Protein AF-A0A2M8GNR1-F1 (afdb_monomer_lite)

Structure (mmCIF, N/CA/C/O backbone):
data_AF-A0A2M8GNR1-F1
#
_entry.id   AF-A0A2M8GNR1-F1
#
loop_
_atom_site.group_PDB
_atom_site.id
_atom_site.type_symbol
_atom_site.label_atom_id
_atom_site.label_alt_id
_atom_site.label_comp_id
_atom_site.label_asym_id
_atom_site.label_entity_id
_atom_site.label_seq_id
_atom_site.pdbx_PDB_ins_code
_atom_site.Cartn_x
_atom_site.Cartn_y
_atom_site.Cartn_z
_atom_site.occupancy
_atom_site.B_iso_or_equiv
_atom_site.auth_seq_id
_atom_site.auth_comp_id
_atom_site.auth_asym_id
_atom_site.auth_atom_id
_atom_site.pdbx_PDB_model_num
ATOM 1 N N . MET A 1 1 ? 17.841 8.223 20.536 1.00 24.02 1 MET A N 1
ATOM 2 C CA . MET A 1 1 ? 16.918 9.324 20.182 1.00 24.02 1 MET A CA 1
ATOM 3 C C . MET A 1 1 ? 15.934 8.822 19.134 1.00 24.02 1 MET A C 1
ATOM 5 O O . MET A 1 1 ? 16.281 8.699 17.966 1.00 24.02 1 MET A O 1
ATOM 9 N N . ILE A 1 2 ? 14.741 8.416 19.570 1.00 24.64 2 ILE A N 1
ATOM 10 C CA . ILE A 1 2 ? 13.668 7.962 18.680 1.00 24.64 2 ILE A CA 1
ATOM 11 C C . ILE A 1 2 ? 13.072 9.222 18.058 1.00 24.64 2 ILE A C 1
ATOM 13 O O . ILE A 1 2 ? 12.515 10.053 18.774 1.00 24.64 2 ILE A O 1
ATOM 17 N N . ASN A 1 3 ? 13.214 9.392 16.743 1.00 24.08 3 ASN A N 1
ATOM 18 C CA . ASN A 1 3 ? 12.498 10.435 16.017 1.00 24.08 3 ASN A CA 1
ATOM 19 C C . ASN A 1 3 ? 10.995 10.161 16.156 1.00 24.08 3 ASN A C 1
ATOM 21 O O . ASN A 1 3 ? 10.422 9.405 15.372 1.00 24.08 3 ASN A O 1
ATOM 25 N N . LYS A 1 4 ? 10.365 10.757 17.179 1.00 26.30 4 LYS A N 1
ATOM 26 C CA . LYS A 1 4 ? 8.911 10.867 17.306 1.00 26.30 4 LYS A CA 1
ATOM 27 C C . LYS A 1 4 ? 8.411 11.438 15.984 1.00 26.30 4 LYS A C 1
ATOM 29 O O . LYS A 1 4 ? 8.644 12.608 15.678 1.00 26.30 4 LYS A O 1
ATOM 34 N N . ILE A 1 5 ? 7.756 10.603 15.181 1.00 26.77 5 ILE A N 1
ATOM 35 C CA . ILE A 1 5 ? 7.008 11.056 14.012 1.00 26.77 5 ILE A CA 1
ATOM 36 C C . ILE A 1 5 ? 5.947 12.009 14.567 1.00 26.77 5 ILE A C 1
ATOM 38 O O . ILE A 1 5 ? 4.967 11.576 15.170 1.00 26.77 5 ILE A O 1
ATOM 42 N N . LYS A 1 6 ? 6.185 13.323 14.451 1.00 24.59 6 LYS A N 1
ATOM 43 C CA . LYS A 1 6 ? 5.210 14.349 14.823 1.00 24.59 6 LYS A CA 1
ATOM 44 C C . LYS A 1 6 ? 3.981 14.121 13.945 1.00 24.59 6 LYS A C 1
ATOM 46 O O . LYS A 1 6 ? 4.025 14.411 12.754 1.00 24.59 6 LYS A O 1
ATOM 51 N N . TRP A 1 7 ? 2.906 13.604 14.538 1.00 26.38 7 TRP A N 1
ATOM 52 C CA . TRP A 1 7 ? 1.613 13.350 13.890 1.00 26.38 7 TRP A CA 1
ATOM 53 C C . TRP A 1 7 ? 1.089 14.558 13.093 1.00 26.38 7 TRP A C 1
ATOM 55 O O . TRP A 1 7 ? 0.426 14.385 12.076 1.00 26.38 7 TRP A O 1
ATOM 65 N N . PHE A 1 8 ? 1.479 15.775 13.479 1.00 24.25 8 PHE A N 1
ATOM 66 C CA . PHE A 1 8 ? 1.169 17.010 12.758 1.00 24.25 8 PHE A CA 1
ATOM 67 C C . PHE A 1 8 ? 1.746 17.066 11.328 1.00 24.25 8 PHE A C 1
ATOM 69 O O . PHE A 1 8 ? 1.080 17.546 10.419 1.00 24.25 8 PHE A O 1
ATOM 76 N N . LYS A 1 9 ? 2.914 16.457 11.069 1.00 25.91 9 LYS A N 1
ATOM 77 C CA . LYS A 1 9 ? 3.507 16.398 9.717 1.00 25.91 9 LYS A CA 1
ATOM 78 C C . LYS A 1 9 ? 2.833 15.381 8.783 1.00 25.91 9 LYS A C 1
ATOM 80 O O . LYS A 1 9 ? 3.101 15.383 7.586 1.00 25.91 9 LYS A O 1
ATOM 85 N N . LEU A 1 10 ? 1.979 14.494 9.305 1.00 29.92 10 LEU A N 1
ATOM 86 C CA . LEU A 1 10 ? 1.182 13.551 8.503 1.00 29.92 10 LEU A CA 1
ATOM 87 C C . LEU A 1 10 ? -0.076 14.213 7.923 1.00 29.92 10 LEU A C 1
ATOM 89 O O . LEU A 1 10 ? -0.518 13.811 6.853 1.00 29.92 10 LEU A O 1
ATOM 93 N N . ILE A 1 11 ? -0.592 15.247 8.595 1.00 31.88 11 ILE A N 1
ATOM 94 C CA . ILE A 1 11 ? -1.669 16.122 8.104 1.00 31.88 11 ILE A CA 1
ATOM 95 C C . ILE A 1 11 ? -1.107 17.114 7.064 1.00 31.88 11 ILE A C 1
ATOM 97 O O . ILE A 1 11 ? -1.790 17.467 6.111 1.00 31.88 11 ILE A O 1
ATOM 101 N N . GLU A 1 12 ? 0.171 17.490 7.193 1.00 29.45 12 GLU A N 1
ATOM 102 C CA . GLU A 1 12 ? 0.897 18.353 6.243 1.00 29.45 12 GLU A CA 1
ATOM 103 C C . GLU A 1 12 ? 1.553 17.612 5.074 1.00 29.45 12 GLU A C 1
ATOM 105 O O . GLU A 1 12 ? 2.101 18.256 4.174 1.00 29.45 12 GLU A O 1
ATOM 110 N N . ARG A 1 13 ? 1.518 16.272 5.037 1.00 33.38 13 ARG A N 1
ATOM 111 C CA . ARG A 1 13 ? 1.856 15.560 3.803 1.00 33.38 13 ARG A CA 1
ATOM 112 C C . ARG A 1 13 ? 0.743 15.847 2.810 1.00 33.38 13 ARG A C 1
ATOM 114 O O . ARG A 1 13 ? -0.224 15.093 2.720 1.00 33.38 13 ARG A O 1
ATOM 121 N N . LYS A 1 14 ? 0.915 16.950 2.069 1.00 34.78 14 LYS A N 1
ATOM 122 C CA . LYS A 1 14 ? 0.221 17.216 0.815 1.00 34.78 14 LYS A CA 1
ATOM 123 C C . LYS A 1 14 ? 0.211 15.884 0.075 1.00 34.78 14 LYS A C 1
ATOM 125 O O . LYS A 1 14 ? 1.268 15.290 -0.138 1.00 34.78 14 LYS A O 1
ATOM 130 N N . ALA A 1 15 ? -0.976 15.342 -0.173 1.00 37.12 15 ALA A N 1
ATOM 131 C CA . ALA A 1 15 ? -1.110 14.116 -0.933 1.00 37.12 15 ALA A CA 1
ATOM 132 C C . ALA A 1 15 ? -0.517 14.411 -2.314 1.00 37.12 15 ALA A C 1
ATOM 134 O O . ALA A 1 15 ? -1.169 15.072 -3.121 1.00 37.12 15 ALA A O 1
ATOM 135 N N . GLU A 1 16 ? 0.744 14.025 -2.545 1.00 37.12 16 GLU A N 1
ATOM 136 C CA . GLU A 1 16 ? 1.405 14.179 -3.842 1.00 37.12 16 GLU A CA 1
ATOM 137 C C . GLU A 1 16 ? 0.683 13.246 -4.800 1.00 37.12 16 GLU A C 1
ATOM 139 O O . GLU A 1 16 ? 0.957 12.054 -4.896 1.00 37.12 16 GLU A O 1
ATOM 144 N N . THR A 1 17 ? -0.374 13.785 -5.394 1.00 36.91 17 THR A N 1
ATOM 145 C CA . THR A 1 17 ? -1.294 13.068 -6.255 1.00 36.91 17 THR A CA 1
ATOM 146 C C . THR A 1 17 ? -1.665 13.986 -7.390 1.00 36.91 17 THR A C 1
ATOM 148 O O . THR A 1 17 ? -2.553 14.830 -7.286 1.00 36.91 17 THR A O 1
ATOM 151 N N . LEU A 1 18 ? -1.000 13.752 -8.513 1.00 42.25 18 LEU A N 1
ATOM 152 C CA . LEU A 1 18 ? -1.624 13.973 -9.795 1.00 42.25 18 LEU A CA 1
ATOM 153 C C . LEU A 1 18 ? -2.803 13.007 -9.916 1.00 42.25 18 LEU A C 1
ATOM 155 O O . LEU A 1 18 ? -2.625 11.798 -9.820 1.00 42.25 18 LEU A O 1
ATOM 159 N N . ILE A 1 19 ? -4.005 13.573 -10.022 1.00 47.94 19 ILE A N 1
ATOM 160 C CA . ILE A 1 19 ? -4.908 13.486 -11.176 1.00 47.94 19 ILE A CA 1
ATOM 161 C C . ILE A 1 19 ? -5.958 14.598 -10.974 1.00 47.94 19 ILE A C 1
ATOM 163 O O . ILE A 1 19 ? -6.875 14.470 -10.166 1.00 47.94 19 ILE A O 1
ATOM 167 N N . VAL A 1 20 ? -5.805 15.714 -11.691 1.00 53.94 20 VAL A N 1
ATOM 168 C CA . VAL A 1 20 ? -6.528 16.962 -11.390 1.00 53.94 20 VAL A CA 1
ATOM 169 C C . VAL A 1 20 ? -8.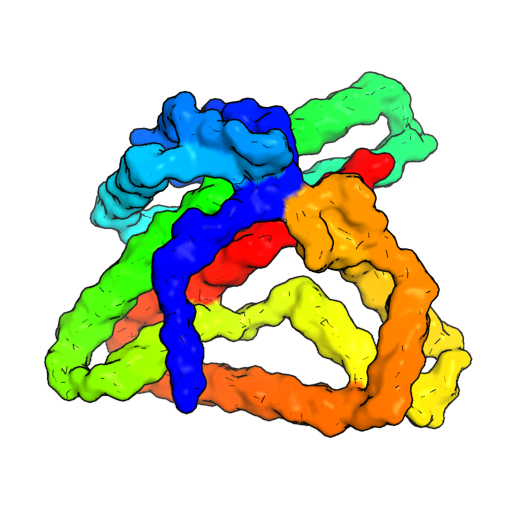046 16.821 -11.573 1.00 53.94 20 VAL A C 1
ATOM 171 O O . VAL A 1 20 ? -8.810 17.180 -10.687 1.00 53.94 20 VAL A O 1
ATOM 174 N N . TYR A 1 21 ? -8.519 16.221 -12.668 1.00 57.19 21 TYR A N 1
ATOM 175 C CA . TYR A 1 21 ? -9.965 16.120 -12.897 1.00 57.19 21 TYR A CA 1
ATOM 176 C C . TYR A 1 21 ? -10.603 14.887 -12.244 1.00 57.19 21 TYR A C 1
ATOM 178 O O . TYR A 1 21 ? -11.666 14.993 -11.639 1.00 57.19 21 TYR A O 1
ATOM 186 N N . GLN A 1 22 ? -9.973 13.711 -12.323 1.00 68.31 22 GLN A N 1
ATOM 187 C CA . GLN A 1 22 ? -10.597 12.462 -11.873 1.00 68.31 22 GLN A CA 1
ATOM 188 C C . GLN A 1 22 ? -10.713 12.368 -10.347 1.00 68.31 22 GLN A C 1
ATOM 190 O O . GLN A 1 22 ? -11.571 11.631 -9.866 1.00 68.31 22 GLN A O 1
ATOM 195 N N . ILE A 1 23 ? -9.920 13.126 -9.579 1.00 70.81 23 ILE A N 1
ATOM 196 C CA . ILE A 1 23 ? -10.125 13.263 -8.131 1.00 70.81 23 ILE A CA 1
ATOM 197 C C . ILE A 1 23 ? -11.429 14.027 -7.849 1.00 70.81 23 ILE A C 1
ATOM 199 O O . ILE A 1 23 ? -12.283 13.547 -7.100 1.00 70.81 23 ILE A O 1
ATOM 203 N N . ALA A 1 24 ? -11.628 15.175 -8.504 1.00 74.44 24 ALA A N 1
ATOM 204 C CA . ALA A 1 24 ? -12.852 15.961 -8.372 1.00 74.44 24 ALA A CA 1
ATOM 205 C C . ALA A 1 24 ? -14.084 15.223 -8.930 1.00 74.44 24 ALA A C 1
ATOM 207 O O . ALA A 1 24 ? -15.118 15.152 -8.264 1.00 74.44 24 ALA A O 1
ATOM 208 N N . ALA A 1 25 ? -13.976 14.608 -10.111 1.00 80.00 25 ALA A N 1
ATOM 209 C CA . ALA A 1 25 ? -15.041 13.807 -10.716 1.00 80.00 25 ALA A CA 1
ATOM 210 C C . ALA A 1 25 ? -15.337 12.541 -9.899 1.00 80.00 25 ALA A C 1
ATOM 212 O O . ALA A 1 25 ? -16.497 12.160 -9.726 1.00 80.00 25 ALA A O 1
ATOM 213 N N . GLY A 1 26 ? -14.299 11.933 -9.321 1.00 84.44 26 GLY A N 1
ATOM 214 C CA . GLY A 1 26 ? -14.375 10.755 -8.463 1.00 84.44 26 GLY A CA 1
ATOM 215 C C . GLY A 1 26 ? -15.203 10.954 -7.196 1.00 84.44 26 GLY A C 1
ATOM 216 O O . GLY A 1 26 ? -15.749 9.986 -6.664 1.00 84.44 26 GLY A O 1
ATOM 217 N N . ARG A 1 27 ? -15.415 12.211 -6.773 1.00 85.88 27 ARG A N 1
ATOM 218 C CA . ARG A 1 27 ? -16.353 12.593 -5.704 1.00 85.88 27 ARG A CA 1
ATOM 219 C C . ARG A 1 27 ? -17.709 11.896 -5.843 1.00 85.88 27 ARG A C 1
ATOM 221 O O . ARG A 1 27 ? -18.311 11.513 -4.845 1.00 85.88 27 ARG A O 1
ATOM 228 N N . ARG A 1 28 ? -18.229 11.734 -7.067 1.00 88.62 28 ARG A N 1
ATOM 229 C CA . ARG A 1 28 ? -19.549 11.111 -7.298 1.00 88.62 28 ARG A CA 1
ATOM 230 C C . ARG A 1 28 ? -19.615 9.631 -6.928 1.00 88.62 28 ARG A C 1
ATOM 232 O O . ARG A 1 28 ? -20.710 9.133 -6.713 1.00 88.62 28 ARG A O 1
ATOM 239 N N . TYR A 1 29 ? -18.468 8.968 -6.824 1.00 91.56 29 TYR A N 1
ATOM 240 C CA . TYR A 1 29 ? -18.366 7.548 -6.512 1.00 91.56 29 TYR A CA 1
ATOM 241 C C . TYR A 1 29 ? -18.032 7.275 -5.045 1.00 91.56 29 TYR A C 1
ATOM 243 O O . TYR A 1 29 ? -17.752 6.131 -4.717 1.00 91.56 29 TYR A O 1
ATOM 251 N N . TYR A 1 30 ? -18.047 8.276 -4.159 1.00 90.88 30 TYR A N 1
ATOM 252 C CA . TYR A 1 30 ? -17.759 8.072 -2.735 1.00 90.88 30 TYR A CA 1
ATOM 253 C C . TYR A 1 30 ? -18.688 7.039 -2.096 1.00 90.88 30 TYR A C 1
ATOM 255 O O . TYR A 1 30 ? -18.204 6.026 -1.597 1.00 90.88 30 TYR A O 1
ATOM 263 N N . ASP A 1 31 ? -20.002 7.239 -2.201 1.00 89.56 31 ASP A N 1
ATOM 264 C CA . ASP A 1 31 ? -20.987 6.316 -1.634 1.00 89.56 31 ASP A CA 1
ATOM 265 C C . ASP A 1 31 ? -20.867 4.922 -2.278 1.00 89.56 31 ASP A C 1
ATOM 267 O O . ASP A 1 31 ? -20.835 3.912 -1.579 1.00 89.56 31 ASP A O 1
ATOM 271 N N . GLU A 1 32 ? -20.708 4.855 -3.611 1.00 91.31 32 GLU A N 1
ATOM 272 C CA . GLU A 1 32 ? -20.534 3.583 -4.329 1.00 91.31 32 GLU A CA 1
ATOM 273 C C . GLU A 1 32 ? -19.254 2.864 -3.897 1.00 91.31 32 GLU A C 1
ATOM 275 O O . GLU A 1 32 ? -19.277 1.654 -3.706 1.00 91.31 32 GLU A O 1
ATOM 280 N N . MET A 1 33 ? -18.123 3.563 -3.791 1.00 92.94 33 MET A N 1
ATOM 281 C CA . MET A 1 33 ? -16.812 2.955 -3.570 1.00 92.94 33 MET A CA 1
ATOM 282 C C . MET A 1 33 ? -16.586 2.623 -2.099 1.00 92.94 33 MET A C 1
ATOM 284 O O . MET A 1 33 ? -16.137 1.515 -1.792 1.00 92.94 33 MET A O 1
ATOM 288 N N . LEU A 1 34 ? -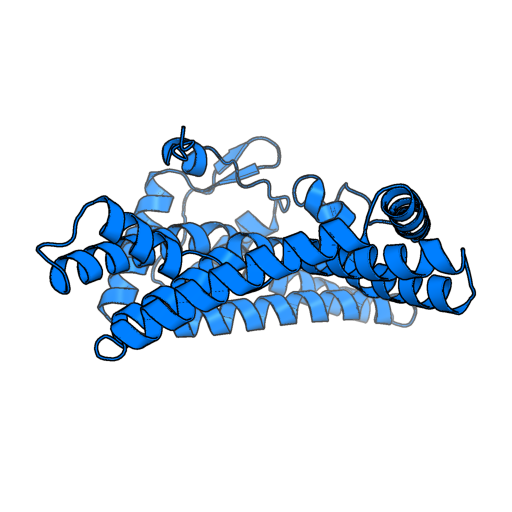16.903 3.564 -1.213 1.00 93.06 34 LEU A N 1
ATOM 289 C CA . LEU A 1 34 ? -16.625 3.482 0.216 1.00 93.06 34 LEU A CA 1
ATOM 290 C C . LEU A 1 34 ? -17.784 2.894 1.019 1.00 93.06 34 LEU A C 1
ATOM 292 O O . LEU A 1 34 ? -17.540 2.479 2.142 1.00 93.06 34 LEU A O 1
ATOM 296 N N . GLU A 1 35 ? -18.999 2.815 0.461 1.00 92.62 35 GLU A N 1
ATOM 297 C CA . GLU A 1 35 ? -20.193 2.284 1.148 1.00 92.62 35 GLU A CA 1
ATOM 298 C C . GLU A 1 35 ? -20.516 3.034 2.455 1.00 92.62 35 GLU A C 1
ATOM 300 O O . GLU A 1 35 ? -21.053 2.472 3.405 1.00 92.62 35 GLU A O 1
ATOM 305 N N . ILE A 1 36 ? -20.203 4.332 2.494 1.00 92.19 36 ILE A N 1
ATOM 306 C CA . ILE A 1 36 ? -20.533 5.243 3.595 1.00 92.19 36 ILE A CA 1
ATOM 307 C C . ILE A 1 36 ? -21.486 6.330 3.113 1.00 92.19 36 ILE A C 1
ATOM 309 O O . ILE A 1 36 ? -21.479 6.696 1.943 1.00 92.19 36 ILE A O 1
ATOM 313 N N . LYS A 1 37 ? -22.271 6.898 4.033 1.00 87.69 37 LYS A N 1
ATOM 314 C CA . LYS A 1 37 ? -23.124 8.067 3.766 1.00 87.69 37 LYS A CA 1
ATOM 315 C C . LYS A 1 37 ? -22.322 9.365 3.883 1.00 87.69 37 LYS A C 1
ATOM 317 O O . LYS A 1 37 ? -22.613 10.207 4.731 1.00 87.69 37 LYS A O 1
ATOM 322 N N . PHE A 1 38 ? -21.278 9.504 3.074 1.00 89.38 38 PHE A N 1
ATOM 323 C CA . PHE A 1 38 ? -20.441 10.697 3.052 1.00 89.38 38 PHE A CA 1
ATOM 324 C C . PHE A 1 38 ? -19.868 10.925 1.661 1.00 89.38 38 PHE A C 1
ATOM 326 O O . PHE A 1 38 ? -19.218 10.058 1.084 1.00 89.38 38 PHE A O 1
ATOM 333 N N . LYS A 1 39 ? -20.032 12.157 1.185 1.00 88.94 39 LYS A N 1
ATOM 334 C CA . LYS A 1 39 ? -19.474 12.642 -0.068 1.00 88.94 39 LYS A CA 1
ATOM 335 C C . LYS A 1 39 ? -18.878 14.023 0.182 1.00 88.94 39 LYS A C 1
ATOM 337 O O . LYS A 1 39 ? -19.650 14.928 0.521 1.00 88.94 39 LYS A O 1
ATOM 342 N N . PRO A 1 40 ? -17.564 14.217 -0.024 1.00 86.62 40 PRO A N 1
ATOM 343 C CA . PRO A 1 40 ? -16.926 15.471 0.328 1.00 86.62 40 PRO A CA 1
ATOM 344 C C . PRO A 1 40 ? -17.518 16.592 -0.508 1.00 86.62 40 PRO A C 1
ATOM 346 O O . PRO A 1 40 ? -17.724 16.395 -1.705 1.00 86.62 40 PRO A O 1
ATOM 349 N N . ARG A 1 41 ? -17.848 17.741 0.080 1.00 86.81 41 ARG A N 1
ATOM 350 C CA . ARG A 1 41 ? -18.470 18.861 -0.648 1.00 86.81 41 ARG A CA 1
ATOM 351 C C . ARG A 1 41 ? -17.445 19.837 -1.191 1.00 86.81 41 ARG A C 1
ATOM 353 O O . ARG A 1 41 ? -17.593 20.281 -2.330 1.00 86.81 41 ARG A O 1
ATOM 360 N N . ASN A 1 42 ? -16.400 20.073 -0.411 1.00 82.19 42 ASN A N 1
ATOM 361 C CA . ASN A 1 42 ? -15.368 21.059 -0.676 1.00 82.19 42 ASN A CA 1
ATOM 362 C C . ASN A 1 42 ? -14.011 20.381 -0.874 1.00 82.19 42 ASN A C 1
ATOM 364 O O . ASN A 1 42 ? -13.185 20.327 0.033 1.00 82.19 42 ASN A O 1
ATOM 368 N N . ILE A 1 43 ? -13.760 19.878 -2.084 1.00 81.81 43 ILE A N 1
ATOM 369 C CA . ILE A 1 43 ? -12.409 19.447 -2.458 1.00 81.81 43 ILE A CA 1
ATOM 370 C C . ILE A 1 43 ? -11.625 20.702 -2.842 1.00 81.81 43 ILE A C 1
ATOM 372 O O . ILE A 1 43 ? -11.964 21.384 -3.812 1.00 81.81 43 ILE A O 1
ATOM 376 N N . LYS A 1 44 ? -10.607 21.033 -2.051 1.00 80.38 44 LYS A N 1
ATOM 377 C CA . LYS A 1 44 ? -9.720 22.165 -2.314 1.00 80.38 44 LYS A CA 1
ATOM 378 C C . LYS A 1 44 ? -8.673 21.763 -3.341 1.00 80.38 44 LYS A C 1
ATOM 380 O O . LYS A 1 44 ? -8.282 20.596 -3.414 1.00 80.38 44 LYS A O 1
ATOM 385 N N . HIS A 1 45 ? -8.227 22.745 -4.113 1.00 73.75 45 HIS A N 1
ATOM 386 C CA . HIS A 1 45 ? -7.109 22.583 -5.023 1.00 73.75 45 HIS A CA 1
ATOM 387 C C . HIS A 1 45 ? -6.115 23.730 -4.846 1.00 73.75 45 HIS A C 1
ATOM 389 O O . HIS A 1 45 ? -6.507 24.882 -4.680 1.00 73.75 45 HIS A O 1
ATOM 395 N N . GLU A 1 46 ? -4.831 23.401 -4.867 1.00 69.69 46 GLU A N 1
ATOM 396 C CA . GLU A 1 46 ? -3.717 24.350 -4.873 1.00 69.69 46 GLU A CA 1
ATOM 397 C C . GLU A 1 46 ? -2.715 23.799 -5.890 1.00 69.69 46 GLU A C 1
ATOM 399 O O . GLU A 1 46 ? -2.334 22.643 -5.772 1.00 69.69 46 GLU A O 1
ATOM 404 N N . ASN A 1 47 ? -2.305 24.550 -6.916 1.00 70.56 47 ASN A N 1
ATOM 405 C CA . ASN A 1 47 ? -1.474 24.040 -8.024 1.00 70.56 47 ASN A CA 1
ATOM 406 C C . ASN A 1 47 ? -1.993 22.695 -8.599 1.00 70.56 47 ASN A C 1
ATOM 408 O O . ASN A 1 47 ? -3.101 22.622 -9.123 1.00 70.56 47 ASN A O 1
ATOM 412 N N . TRP A 1 48 ? -1.206 21.619 -8.483 1.00 58.69 48 TRP A N 1
ATOM 413 C CA . TRP A 1 48 ? -1.539 20.263 -8.942 1.00 58.69 48 TRP A CA 1
ATOM 414 C C . TRP A 1 48 ? -2.135 19.368 -7.843 1.00 58.69 48 TRP A C 1
ATOM 416 O O . TRP A 1 48 ? -2.271 18.161 -8.035 1.00 58.69 48 TRP A O 1
ATOM 426 N N . TRP A 1 49 ? -2.466 19.944 -6.687 1.00 62.97 49 TRP A N 1
ATOM 427 C CA . TRP A 1 49 ? -2.788 19.229 -5.457 1.00 62.97 49 TRP A CA 1
ATOM 428 C C . TRP A 1 49 ? -4.278 19.293 -5.171 1.00 62.97 49 TRP A C 1
ATOM 430 O O . TRP A 1 49 ? -4.841 20.381 -5.137 1.00 62.97 49 TRP A O 1
ATOM 440 N N . TYR A 1 50 ? -4.893 18.142 -4.901 1.00 73.31 50 TYR A N 1
ATOM 441 C CA . TYR A 1 50 ? -6.269 18.048 -4.414 1.00 73.31 50 TYR A CA 1
ATOM 442 C C . TYR A 1 50 ? -6.262 17.549 -2.977 1.00 73.31 50 TYR A C 1
ATOM 444 O O . TYR A 1 50 ? -5.579 16.573 -2.654 1.00 73.31 50 TYR A O 1
ATOM 452 N N . TYR A 1 51 ? -7.038 18.193 -2.112 1.00 73.75 51 TYR A N 1
ATOM 453 C CA . TYR A 1 51 ? -7.130 17.797 -0.712 1.00 73.75 51 TYR A CA 1
ATOM 454 C C . TYR A 1 51 ? -8.505 18.087 -0.116 1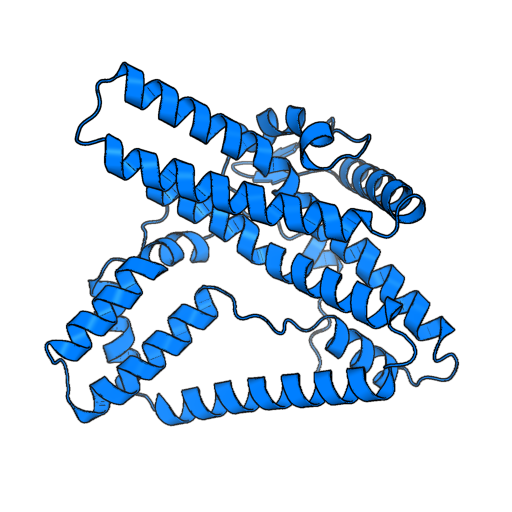.00 73.75 51 TYR A C 1
ATOM 456 O O . TYR A 1 51 ? -9.247 18.962 -0.567 1.00 73.75 51 TYR A O 1
ATOM 464 N N . LEU A 1 52 ? -8.835 17.312 0.913 1.00 78.81 52 LEU A N 1
ATOM 465 C CA . LEU A 1 52 ? -9.969 17.564 1.788 1.00 78.81 52 LEU A CA 1
ATOM 466 C C . LEU A 1 52 ? -9.520 18.515 2.897 1.00 78.81 52 LEU A C 1
ATOM 468 O O . LEU A 1 52 ? -8.435 18.346 3.457 1.00 78.81 52 LEU A O 1
ATOM 472 N N . ASP A 1 53 ? -10.338 19.516 3.209 1.00 81.00 53 ASP A N 1
ATOM 473 C CA . ASP A 1 53 ? -10.078 20.361 4.372 1.00 81.00 53 ASP A CA 1
ATOM 474 C C . ASP A 1 53 ? -10.337 19.605 5.691 1.00 81.00 53 ASP A C 1
ATOM 476 O O . ASP A 1 53 ? -10.826 18.471 5.715 1.00 81.00 53 ASP A O 1
ATOM 480 N N . ALA A 1 54 ? -9.988 20.231 6.817 1.00 83.06 54 ALA A N 1
ATOM 481 C CA . ALA A 1 54 ? -10.126 19.612 8.133 1.00 83.06 54 ALA A CA 1
ATOM 482 C C . ALA A 1 54 ? -11.579 19.232 8.475 1.00 83.06 54 ALA A C 1
ATOM 484 O O . ALA A 1 54 ? -11.805 18.226 9.153 1.00 83.06 54 ALA A O 1
ATOM 485 N N . ASN A 1 55 ? -12.563 20.001 7.999 1.00 87.00 55 ASN A N 1
ATOM 486 C CA . ASN A 1 55 ? -13.973 19.716 8.244 1.00 87.00 55 ASN A CA 1
ATOM 487 C C . ASN A 1 55 ? -14.422 18.496 7.438 1.00 87.00 55 ASN A C 1
ATOM 489 O O . ASN A 1 55 ? -15.045 17.598 8.003 1.00 87.00 55 ASN A O 1
ATOM 493 N N . GLU A 1 56 ? -14.054 18.418 6.159 1.00 87.94 56 GLU A N 1
ATOM 494 C CA . GLU A 1 56 ? -14.337 17.264 5.297 1.00 87.94 56 GLU A CA 1
ATOM 495 C C . GLU A 1 56 ? -13.689 15.983 5.840 1.00 87.94 56 GLU A C 1
ATOM 497 O O . GLU A 1 56 ? -14.357 14.957 5.968 1.00 87.94 56 GLU A O 1
ATOM 502 N N . MET A 1 57 ? -12.422 16.052 6.265 1.00 85.75 57 MET A N 1
ATOM 503 C CA . MET A 1 57 ? -11.728 14.917 6.891 1.00 85.75 57 MET A CA 1
ATOM 504 C C . MET A 1 57 ? -12.410 14.464 8.191 1.00 85.75 57 MET A C 1
ATOM 506 O O . MET A 1 57 ? -12.514 13.265 8.458 1.00 85.75 57 MET A O 1
ATOM 510 N N . LYS A 1 58 ? -12.910 15.406 9.003 1.00 89.00 58 LYS A N 1
ATOM 511 C CA . LYS A 1 58 ? -13.656 15.089 10.229 1.00 89.00 58 LYS A CA 1
ATOM 512 C C . LYS A 1 58 ? -14.980 14.386 9.919 1.00 89.00 58 LYS A C 1
ATOM 514 O O . LYS A 1 58 ? -15.323 13.426 10.605 1.00 89.00 58 LYS A O 1
ATOM 519 N N . GLN A 1 59 ? -15.714 14.837 8.904 1.00 91.62 59 GLN A N 1
ATOM 520 C CA . GLN A 1 59 ? -16.968 14.195 8.495 1.00 91.62 59 GLN A CA 1
ATOM 521 C C . GLN A 1 59 ? -16.726 12.800 7.901 1.00 91.62 59 GLN A C 1
ATOM 523 O O . GLN A 1 59 ? -17.454 11.867 8.243 1.00 91.62 59 GLN A O 1
ATOM 528 N N . GLU A 1 60 ? -15.664 12.623 7.104 1.00 91.44 60 GLU A N 1
ATOM 529 C CA . GLU A 1 60 ? -15.236 11.304 6.617 1.00 91.44 60 GLU A CA 1
ATOM 530 C C . GLU A 1 60 ? -14.943 10.357 7.792 1.00 91.44 60 GLU A C 1
ATOM 532 O O . GLU A 1 60 ? -15.445 9.231 7.826 1.00 91.44 60 GLU A O 1
ATOM 537 N N . TYR A 1 61 ? -14.194 10.833 8.795 1.00 93.75 61 TYR A N 1
ATOM 538 C CA . TYR A 1 61 ? -13.893 10.071 10.009 1.00 93.75 61 TYR A CA 1
ATOM 539 C C . TYR A 1 61 ? -15.161 9.640 10.749 1.00 93.75 61 TYR A C 1
ATOM 541 O O . TYR A 1 61 ? -15.295 8.465 11.087 1.00 93.75 61 TYR A O 1
ATOM 549 N N . ILE A 1 62 ? -16.100 10.564 10.979 1.00 95.44 62 ILE A N 1
ATOM 550 C CA . ILE A 1 62 ? -17.359 10.269 11.677 1.00 95.44 62 ILE A CA 1
ATOM 551 C C . ILE A 1 62 ? -18.164 9.218 10.905 1.00 95.44 62 ILE A C 1
ATOM 553 O O . ILE A 1 62 ? -18.597 8.232 11.499 1.00 95.44 62 ILE A O 1
ATOM 557 N N . ALA A 1 63 ? -18.320 9.385 9.589 1.00 95.62 63 ALA A N 1
ATOM 558 C CA . ALA A 1 63 ? -19.091 8.462 8.759 1.00 95.62 63 ALA A CA 1
ATOM 559 C C . ALA A 1 63 ? -18.483 7.050 8.733 1.00 95.62 63 ALA A C 1
ATOM 561 O O . ALA A 1 63 ? -19.202 6.058 8.891 1.00 95.62 63 ALA A O 1
ATOM 562 N N . LEU A 1 64 ? -17.158 6.944 8.584 1.00 95.69 64 LEU A N 1
ATOM 563 C CA . LEU A 1 64 ? -16.448 5.663 8.629 1.00 95.69 64 LEU A CA 1
ATOM 564 C C . LEU A 1 64 ? -16.553 5.007 10.005 1.00 95.69 64 LEU A C 1
ATOM 566 O O . LEU A 1 64 ? -16.828 3.812 10.084 1.00 95.69 64 LEU A O 1
ATOM 570 N N . LYS A 1 65 ? -16.360 5.780 11.081 1.00 96.00 65 LYS A N 1
ATOM 571 C CA . LYS A 1 65 ? -16.414 5.272 12.455 1.00 96.00 65 LYS A CA 1
ATOM 572 C C . LYS A 1 65 ? -17.803 4.736 12.795 1.00 96.00 65 LYS A C 1
ATOM 574 O O . LYS A 1 65 ? -17.911 3.594 13.219 1.00 96.00 65 LYS A O 1
ATOM 579 N N . GLN A 1 66 ? -18.857 5.499 12.508 1.00 96.38 66 GLN A N 1
ATOM 580 C CA . GLN A 1 66 ? -20.241 5.060 12.728 1.00 96.38 66 GLN A CA 1
ATOM 581 C C . GLN A 1 66 ? -20.592 3.803 11.923 1.00 96.38 66 GLN A C 1
ATOM 583 O O . GLN A 1 66 ? -21.354 2.958 12.390 1.00 96.38 66 GLN A O 1
ATOM 588 N N . THR A 1 67 ? -20.064 3.679 10.703 1.00 96.56 67 THR A N 1
ATOM 589 C CA . THR A 1 67 ? -20.289 2.490 9.868 1.00 96.56 67 THR A CA 1
ATOM 590 C C . THR A 1 67 ? -19.556 1.278 10.444 1.00 96.56 67 THR A C 1
ATOM 592 O O . THR A 1 67 ? -20.148 0.210 10.563 1.00 96.56 67 THR A O 1
ATOM 595 N N . TYR A 1 68 ? -18.305 1.452 10.876 1.00 95.25 68 TYR A N 1
ATOM 596 C CA . TYR A 1 68 ? -17.514 0.406 11.526 1.00 95.25 68 TYR A CA 1
ATOM 597 C C . TYR A 1 68 ? -18.120 -0.070 12.853 1.00 95.25 68 TYR A C 1
ATOM 599 O O . TYR A 1 68 ? -18.172 -1.270 13.101 1.00 95.25 68 TYR A O 1
ATOM 607 N N . GLU A 1 69 ? -18.634 0.843 13.679 1.00 93.88 69 GLU A N 1
ATOM 608 C CA . GLU A 1 69 ? -19.300 0.504 14.946 1.00 93.88 69 GLU A CA 1
ATOM 609 C C . GLU A 1 69 ? -20.578 -0.321 14.727 1.00 93.88 69 GLU A C 1
ATOM 611 O O . GLU A 1 69 ? -20.869 -1.230 15.502 1.00 93.88 69 GLU A O 1
ATOM 616 N N . LYS A 1 70 ? -21.324 -0.046 13.649 1.00 95.56 70 LYS A N 1
ATOM 617 C CA . LYS A 1 70 ? -22.519 -0.820 13.266 1.00 95.56 70 LYS A CA 1
ATOM 618 C C . LYS A 1 70 ? -22.173 -2.154 12.611 1.00 95.56 70 LYS A C 1
ATOM 620 O O . LYS A 1 70 ? -22.918 -3.120 12.749 1.00 95.56 70 LYS A O 1
ATOM 625 N N . GLU A 1 71 ? -21.062 -2.210 11.883 1.00 94.88 71 GLU A N 1
ATOM 626 C CA . GLU A 1 71 ? -20.606 -3.397 11.172 1.00 94.88 71 GLU A CA 1
ATOM 627 C C . GLU A 1 71 ? -19.087 -3.597 11.351 1.00 94.88 71 GLU A C 1
ATOM 629 O O . GLU A 1 71 ? -18.296 -3.166 10.509 1.00 94.88 71 GLU A O 1
ATOM 634 N N . PRO A 1 72 ? -18.637 -4.341 12.380 1.00 87.75 72 PRO A N 1
ATOM 635 C CA . PRO A 1 72 ? -17.204 -4.508 12.668 1.00 87.75 72 PRO A CA 1
ATOM 636 C C . PRO A 1 72 ? -16.380 -5.151 11.537 1.00 87.75 72 PRO A C 1
ATOM 638 O O . PRO A 1 72 ? -15.163 -4.992 11.457 1.00 87.75 72 PRO A O 1
ATOM 641 N N . LYS A 1 73 ? -17.028 -5.872 10.609 1.00 92.75 73 LYS A N 1
ATOM 642 C CA . LYS A 1 73 ? -16.375 -6.463 9.422 1.00 92.75 73 LYS A CA 1
ATOM 643 C C . LYS A 1 73 ? -16.283 -5.507 8.227 1.00 92.75 73 LYS A C 1
ATOM 645 O O . LYS A 1 73 ? -15.714 -5.883 7.198 1.00 92.75 73 LYS A O 1
ATOM 650 N N . PHE A 1 74 ? -16.807 -4.289 8.346 1.00 96.50 74 PHE A N 1
ATOM 651 C CA . PHE A 1 74 ? -16.882 -3.300 7.274 1.00 96.50 74 PHE A CA 1
ATOM 652 C C . PHE A 1 74 ? -15.517 -3.024 6.629 1.00 96.50 74 PHE A C 1
ATOM 654 O O . PHE A 1 74 ? -15.356 -3.200 5.420 1.00 96.50 74 PHE A O 1
ATOM 661 N N . PHE A 1 75 ? -14.493 -2.691 7.422 1.00 96.56 75 PHE A N 1
ATOM 662 C CA . PHE A 1 75 ? -13.161 -2.392 6.883 1.00 96.56 75 PHE A CA 1
ATOM 663 C C . PHE A 1 75 ? -12.499 -3.597 6.208 1.00 96.56 75 PHE A C 1
ATOM 665 O O . PHE A 1 75 ? -11.784 -3.436 5.221 1.00 96.56 75 PHE A O 1
ATOM 672 N N . GLU A 1 76 ? -12.773 -4.825 6.654 1.00 95.56 76 GLU A N 1
ATOM 673 C CA . GLU A 1 76 ? -12.283 -6.014 5.954 1.00 95.56 76 GLU A CA 1
ATOM 674 C C . GLU A 1 76 ? -12.949 -6.189 4.577 1.00 95.56 76 GLU A C 1
ATOM 676 O O . GLU A 1 76 ? -12.280 -6.534 3.594 1.00 95.56 76 GLU A O 1
ATOM 681 N N . LYS A 1 77 ? -14.262 -5.947 4.481 1.00 95.19 77 LYS A N 1
ATOM 682 C CA . LYS A 1 77 ? -14.990 -5.980 3.202 1.00 95.19 77 LYS A CA 1
ATOM 683 C C . LYS A 1 77 ? -14.494 -4.880 2.262 1.00 95.19 77 LYS A C 1
ATOM 685 O O . LY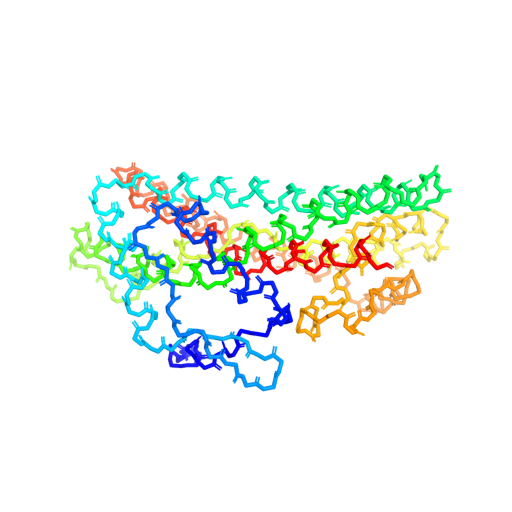S A 1 77 ? -14.162 -5.166 1.105 1.00 95.19 77 LYS A O 1
ATOM 690 N N . LEU A 1 78 ? -14.360 -3.657 2.774 1.00 96.12 78 LEU A N 1
ATOM 691 C CA . LEU A 1 78 ? -13.873 -2.505 2.020 1.00 96.12 78 LEU A CA 1
ATOM 692 C C . LEU A 1 78 ? -12.442 -2.732 1.510 1.00 96.12 78 LEU A C 1
ATOM 694 O O . LEU A 1 78 ? -12.160 -2.483 0.338 1.00 96.12 78 LEU A O 1
ATOM 698 N N . LEU A 1 79 ? -11.557 -3.304 2.328 1.00 95.06 79 LEU A N 1
ATOM 699 C CA . LEU A 1 79 ? -10.202 -3.682 1.921 1.00 95.06 79 LEU A CA 1
ATOM 700 C C . LEU A 1 79 ? -10.195 -4.625 0.703 1.00 95.06 79 LEU A C 1
ATOM 702 O O . LEU A 1 79 ? -9.477 -4.391 -0.278 1.00 95.06 79 LEU A O 1
ATOM 706 N N . LYS A 1 80 ? -11.017 -5.685 0.726 1.00 94.31 80 LYS A N 1
ATOM 707 C CA . LYS A 1 80 ? -11.138 -6.633 -0.401 1.00 94.31 80 LYS A CA 1
ATOM 708 C C . LYS A 1 80 ? -11.622 -5.923 -1.668 1.00 94.31 80 LYS A C 1
ATOM 710 O O . LYS A 1 80 ? -11.095 -6.173 -2.759 1.00 94.31 80 LYS A O 1
ATOM 715 N N . LYS A 1 81 ? -12.586 -5.012 -1.525 1.00 94.69 81 LYS A N 1
ATOM 716 C CA . LYS A 1 81 ? -13.115 -4.194 -2.622 1.00 94.69 81 LYS A CA 1
ATOM 717 C C . LYS A 1 81 ? -12.051 -3.266 -3.208 1.00 94.69 81 LYS A C 1
ATOM 719 O O . LYS A 1 81 ? -11.882 -3.261 -4.428 1.00 94.69 81 LYS A O 1
ATOM 724 N N . ILE A 1 82 ? -11.282 -2.568 -2.371 1.00 94.56 82 ILE A N 1
ATOM 725 C CA . ILE A 1 82 ? -10.176 -1.697 -2.796 1.00 94.56 82 ILE A CA 1
ATOM 726 C C . ILE A 1 82 ? -9.174 -2.481 -3.648 1.00 94.56 82 ILE A C 1
ATOM 728 O O . ILE A 1 82 ? -8.897 -2.097 -4.784 1.00 94.56 82 ILE A O 1
ATOM 732 N N . HIS A 1 83 ? -8.685 -3.628 -3.171 1.00 92.94 83 HIS A N 1
ATOM 733 C CA . HIS A 1 83 ? -7.749 -4.438 -3.957 1.00 92.94 83 HIS A CA 1
ATOM 734 C C . HIS A 1 83 ? -8.348 -4.938 -5.275 1.00 92.94 83 HIS A C 1
ATOM 736 O O . HIS A 1 83 ? -7.655 -4.961 -6.296 1.00 92.94 83 HIS A O 1
ATOM 742 N N . LYS A 1 84 ? -9.625 -5.343 -5.277 1.00 93.75 84 LYS A N 1
ATOM 743 C CA . LYS A 1 84 ? -10.322 -5.781 -6.494 1.00 93.75 84 LYS A CA 1
ATOM 744 C C . LYS A 1 84 ? -10.389 -4.655 -7.529 1.00 93.75 84 LYS A C 1
ATOM 746 O O . LYS A 1 84 ? -10.067 -4.897 -8.693 1.00 93.75 84 LYS A O 1
ATOM 751 N N . GLN A 1 85 ? -10.759 -3.442 -7.116 1.00 92.81 85 GLN A N 1
ATOM 752 C CA . GLN A 1 85 ? -10.856 -2.291 -8.019 1.00 92.81 85 GLN A CA 1
ATOM 753 C C . GLN A 1 85 ? -9.479 -1.815 -8.497 1.00 92.81 85 GLN A C 1
ATOM 755 O O . GLN A 1 85 ? -9.307 -1.603 -9.695 1.00 92.81 85 GLN A O 1
ATOM 760 N N . GLY A 1 86 ? -8.472 -1.766 -7.620 1.00 91.56 86 GLY A N 1
ATOM 761 C CA . GLY A 1 86 ? -7.099 -1.418 -8.007 1.00 91.56 86 GLY A CA 1
ATOM 762 C C . GLY A 1 86 ? -6.514 -2.381 -9.047 1.00 91.56 86 GLY A C 1
ATOM 763 O O . GLY A 1 86 ? -5.968 -1.961 -10.066 1.00 91.56 86 GLY A O 1
ATOM 764 N N . LYS A 1 87 ? -6.715 -3.696 -8.871 1.00 91.38 87 LYS A N 1
ATOM 765 C CA . LYS A 1 87 ? -6.320 -4.704 -9.876 1.00 91.38 87 LYS A CA 1
ATOM 766 C C . LYS A 1 87 ? -7.089 -4.552 -11.191 1.00 91.38 87 LYS A C 1
ATOM 768 O O . LYS A 1 87 ? -6.507 -4.736 -12.260 1.00 91.38 87 LYS A O 1
ATOM 773 N N . LYS A 1 88 ? -8.389 -4.238 -11.127 1.00 91.62 88 LYS A N 1
ATOM 774 C CA . LYS A 1 88 ? -9.221 -3.990 -12.314 1.00 91.62 88 LYS A CA 1
ATOM 775 C C . LYS A 1 88 ? -8.718 -2.775 -13.097 1.00 91.62 88 LYS A C 1
ATOM 777 O O . LYS A 1 88 ? -8.620 -2.871 -14.317 1.00 91.62 88 LYS A O 1
ATOM 782 N N . LEU A 1 89 ? -8.366 -1.688 -12.410 1.00 89.94 89 LEU A N 1
ATOM 783 C CA . LEU A 1 89 ? -7.802 -0.475 -13.005 1.00 89.94 89 LEU A CA 1
ATOM 784 C C . LEU A 1 89 ? -6.517 -0.781 -13.789 1.00 89.94 89 LEU A C 1
ATOM 786 O O . LEU A 1 89 ? -6.445 -0.487 -14.980 1.00 89.94 89 LEU A O 1
ATOM 790 N N . VAL A 1 90 ? -5.551 -1.460 -13.160 1.00 88.19 90 VAL A N 1
ATOM 791 C CA . VAL A 1 90 ? -4.298 -1.866 -13.824 1.00 88.19 90 VAL A CA 1
ATOM 792 C C . VAL A 1 90 ? -4.573 -2.767 -15.033 1.00 88.19 90 VAL A C 1
ATOM 794 O O . VAL A 1 90 ? -4.019 -2.550 -16.105 1.00 88.19 90 VAL A O 1
ATOM 797 N N . LYS A 1 91 ? -5.481 -3.744 -14.901 1.00 88.81 91 LYS A N 1
ATOM 798 C CA . LYS A 1 91 ? -5.844 -4.642 -16.009 1.00 88.81 91 LYS A CA 1
ATOM 799 C C . LYS A 1 91 ? -6.449 -3.890 -17.199 1.00 88.81 91 LYS A C 1
ATOM 801 O O . LYS A 1 91 ? -6.178 -4.264 -18.336 1.00 88.81 91 LYS A O 1
ATOM 806 N N . LEU A 1 92 ? -7.289 -2.882 -16.953 1.00 86.06 92 LEU A N 1
ATOM 807 C CA . LEU A 1 92 ? -7.874 -2.054 -18.014 1.00 86.06 92 LEU A CA 1
ATOM 808 C C . LEU A 1 92 ? -6.798 -1.242 -18.737 1.00 86.06 92 LEU A C 1
ATOM 810 O O . LEU A 1 92 ? -6.810 -1.195 -19.962 1.00 86.06 92 LEU A O 1
ATOM 814 N N . ALA A 1 93 ? -5.839 -0.681 -18.002 1.00 82.06 93 ALA A N 1
ATOM 815 C CA . ALA A 1 93 ? -4.714 0.021 -18.608 1.00 82.06 93 ALA A CA 1
ATOM 816 C C . ALA A 1 93 ? -3.838 -0.905 -19.468 1.00 82.06 93 ALA A C 1
ATOM 818 O O . ALA A 1 93 ? -3.561 -0.598 -20.622 1.00 82.06 93 ALA A O 1
ATOM 819 N N . ASP A 1 94 ? -3.502 -2.101 -18.975 1.00 82.31 94 ASP A N 1
ATOM 820 C CA . ASP A 1 94 ? -2.734 -3.084 -19.753 1.00 82.31 94 ASP A CA 1
ATOM 821 C C . ASP A 1 94 ? -3.482 -3.540 -21.030 1.00 82.31 94 ASP A C 1
ATOM 823 O O . ASP A 1 94 ? -2.866 -3.963 -22.012 1.00 82.31 94 ASP A O 1
ATOM 827 N N . GLN A 1 95 ? -4.821 -3.470 -21.046 1.00 79.56 95 GLN A N 1
ATOM 828 C CA . GLN A 1 95 ? -5.625 -3.734 -22.246 1.00 79.56 95 GLN A CA 1
ATOM 829 C C . GLN A 1 95 ? -5.539 -2.610 -23.284 1.00 79.56 95 GLN A C 1
ATOM 831 O O . GLN A 1 95 ? -5.639 -2.920 -24.473 1.00 79.56 95 GLN A O 1
ATOM 836 N N . ILE A 1 96 ? -5.346 -1.352 -22.867 1.00 72.75 96 ILE A N 1
ATOM 837 C CA . ILE A 1 96 ? -5.142 -0.216 -23.781 1.00 72.75 96 ILE A CA 1
ATOM 838 C C . ILE A 1 96 ? -3.890 -0.478 -24.625 1.00 72.75 96 ILE A C 1
ATOM 840 O O . ILE A 1 96 ? -4.005 -0.536 -25.848 1.00 72.75 96 ILE A O 1
ATOM 844 N N . ILE A 1 97 ? -2.749 -0.795 -23.995 1.00 70.06 97 ILE A N 1
ATOM 845 C CA . ILE A 1 97 ? -1.482 -1.117 -24.691 1.00 70.06 97 ILE A CA 1
ATOM 846 C C . ILE A 1 97 ? -1.678 -2.193 -25.759 1.00 70.06 97 ILE A C 1
ATOM 848 O O . ILE A 1 97 ? -1.228 -2.058 -26.897 1.00 70.06 97 ILE A O 1
ATOM 852 N N . LYS A 1 98 ? -2.349 -3.292 -25.393 1.00 70.38 98 LYS A N 1
ATOM 853 C CA . LYS A 1 98 ? -2.522 -4.449 -26.283 1.00 70.38 98 LYS A CA 1
ATOM 854 C C . LYS A 1 98 ? -3.388 -4.130 -27.499 1.00 70.38 98 LYS A C 1
ATOM 856 O O . LYS A 1 98 ? -3.189 -4.724 -28.556 1.00 70.38 98 LYS A O 1
ATOM 861 N N . LYS A 1 99 ? -4.358 -3.226 -27.343 1.00 66.31 99 LYS A N 1
ATOM 862 C CA . LYS A 1 99 ? -5.339 -2.890 -28.381 1.00 66.31 99 LYS A CA 1
ATOM 863 C C . LYS A 1 99 ? -4.937 -1.691 -29.232 1.00 66.31 99 LYS A C 1
ATOM 865 O O . LYS A 1 99 ? -5.364 -1.633 -30.378 1.00 66.31 99 LYS A O 1
ATOM 870 N N . VAL A 1 100 ? -4.098 -0.785 -28.723 1.00 66.75 100 VAL A N 1
ATOM 871 C CA . VAL A 1 100 ? -3.629 0.421 -29.439 1.00 66.75 100 VAL A CA 1
ATOM 872 C C . VAL A 1 100 ? -3.067 0.107 -30.826 1.00 66.75 100 VAL A C 1
ATOM 874 O O . VAL A 1 100 ? -3.271 0.881 -31.751 1.00 66.75 100 VAL A O 1
ATOM 877 N N . LYS A 1 101 ? -2.423 -1.052 -31.002 1.00 62.34 101 LYS A N 1
ATOM 878 C CA . LYS A 1 101 ? -1.817 -1.443 -32.284 1.00 62.34 101 LYS A CA 1
ATOM 879 C C . LYS A 1 101 ? -2.776 -2.096 -33.287 1.00 62.34 101 LYS A C 1
ATOM 881 O O . LYS A 1 101 ? -2.387 -2.287 -34.430 1.00 62.34 101 LYS A O 1
ATOM 886 N N . THR A 1 102 ? -3.974 -2.509 -32.869 1.00 61.66 102 THR A N 1
ATOM 887 C CA . THR A 1 102 ? -4.825 -3.435 -33.651 1.00 61.66 102 THR A CA 1
ATOM 888 C C . THR A 1 102 ? -6.307 -3.063 -33.693 1.00 61.66 102 THR A C 1
ATOM 890 O O . THR A 1 102 ? -7.058 -3.649 -34.468 1.00 61.66 102 THR A O 1
ATOM 893 N N . ALA A 1 103 ? -6.760 -2.123 -32.861 1.00 68.62 103 ALA A N 1
ATOM 894 C CA . ALA A 1 103 ? -8.169 -1.768 -32.740 1.00 68.62 103 ALA A CA 1
ATOM 895 C C . ALA A 1 103 ? -8.517 -0.484 -33.506 1.00 68.62 103 ALA A C 1
ATOM 897 O O . ALA A 1 103 ? -7.747 0.473 -33.527 1.00 68.62 103 ALA A O 1
ATOM 898 N N . ASP A 1 104 ? -9.723 -0.447 -34.078 1.00 78.06 104 ASP A N 1
ATOM 899 C CA . ASP A 1 104 ? -10.300 0.773 -34.642 1.00 78.06 104 ASP A CA 1
ATOM 900 C C . ASP A 1 104 ? -10.501 1.868 -33.569 1.00 78.06 104 ASP A C 1
ATOM 902 O O . ASP A 1 104 ? -10.560 1.603 -32.360 1.00 78.06 104 ASP A O 1
ATOM 906 N N . LYS A 1 105 ? -10.630 3.123 -34.022 1.00 74.94 105 LYS A N 1
ATOM 907 C CA . LYS A 1 105 ? -10.756 4.305 -33.151 1.00 74.94 105 LYS A CA 1
ATOM 908 C C . LYS A 1 105 ? -11.912 4.190 -32.145 1.00 74.94 105 LYS A C 1
ATOM 910 O O . LYS A 1 105 ? -11.762 4.607 -30.997 1.00 74.94 105 LYS A O 1
ATOM 915 N N . ASN A 1 106 ? -13.039 3.589 -32.534 1.00 76.31 106 ASN A N 1
ATOM 916 C CA . ASN A 1 106 ? -14.210 3.446 -31.664 1.00 76.31 106 ASN A CA 1
ATOM 917 C C . ASN A 1 106 ? -13.954 2.447 -30.530 1.00 76.31 106 ASN A C 1
ATOM 919 O O . ASN A 1 106 ? -14.285 2.718 -29.373 1.00 76.31 106 ASN A O 1
ATOM 923 N N . LYS A 1 107 ? -13.304 1.317 -30.825 1.00 75.69 107 LYS A N 1
ATOM 924 C CA . LYS A 1 107 ? -12.894 0.339 -29.809 1.00 75.69 107 LYS A CA 1
ATOM 925 C C . LYS A 1 107 ? -11.871 0.921 -28.840 1.00 75.69 107 LYS A C 1
ATOM 927 O O . LYS A 1 107 ? -11.956 0.627 -27.647 1.00 75.69 107 LYS A O 1
ATOM 932 N N . LEU A 1 108 ? -10.942 1.752 -29.315 1.00 70.50 108 LEU A N 1
ATOM 933 C CA . LEU A 1 108 ? -9.991 2.455 -28.447 1.00 70.50 108 LEU A CA 1
ATOM 934 C C . LEU A 1 108 ? -10.696 3.449 -27.522 1.00 70.50 108 LEU A C 1
ATOM 936 O O . LEU A 1 108 ? -10.458 3.411 -26.313 1.00 70.50 108 LEU A O 1
ATOM 940 N N . ARG A 1 109 ? -11.633 4.248 -28.053 1.00 75.31 109 ARG A N 1
ATOM 941 C CA . ARG A 1 109 ? -12.449 5.179 -27.258 1.00 75.31 109 ARG A CA 1
ATOM 942 C C . ARG A 1 109 ? -13.188 4.466 -26.124 1.00 75.31 109 ARG A C 1
ATOM 944 O O . ARG A 1 109 ? -13.055 4.861 -24.971 1.00 75.31 109 ARG A O 1
ATOM 951 N N . VAL A 1 110 ? -13.881 3.363 -26.421 1.00 80.06 110 VAL A N 1
ATOM 952 C CA . VAL A 1 110 ? -14.634 2.589 -25.413 1.00 80.06 110 VAL A CA 1
ATOM 953 C C . VAL A 1 110 ? -13.725 2.042 -24.307 1.00 80.06 110 VAL A C 1
ATOM 955 O O . VAL A 1 110 ? -14.113 1.996 -23.138 1.00 80.06 110 VAL A O 1
ATOM 958 N N . VAL A 1 111 ? -12.516 1.586 -24.646 1.00 77.06 111 VAL A N 1
ATOM 959 C CA . VAL A 1 111 ? -11.563 1.090 -23.639 1.00 77.06 111 VAL A CA 1
ATOM 960 C C . VAL A 1 111 ? -11.036 2.246 -22.781 1.00 77.06 111 VAL A C 1
ATOM 962 O O . VAL A 1 111 ? -10.944 2.092 -21.562 1.00 77.06 111 VAL A O 1
ATOM 965 N N . PHE A 1 112 ? -10.765 3.405 -23.384 1.00 77.56 112 PHE A N 1
ATOM 966 C CA . PHE A 1 112 ? -10.305 4.602 -22.679 1.00 77.56 112 PHE A CA 1
ATOM 967 C C . PHE A 1 112 ? -11.370 5.179 -21.729 1.00 77.56 112 PHE A C 1
ATOM 969 O O . PHE A 1 112 ? -11.075 5.477 -20.573 1.00 77.56 112 PHE A O 1
ATOM 976 N N . GLU A 1 113 ? -12.635 5.242 -22.152 1.00 81.69 113 GLU A N 1
ATOM 977 C CA . GLU A 1 113 ? -13.769 5.651 -21.303 1.00 81.69 113 GLU A CA 1
ATOM 978 C C . GLU A 1 113 ? -13.945 4.720 -20.093 1.00 81.69 113 GLU A C 1
ATOM 980 O O . GLU A 1 113 ? -14.129 5.176 -18.958 1.00 81.69 113 GLU A O 1
ATOM 985 N N . LYS A 1 114 ? -13.825 3.399 -20.307 1.00 86.44 114 LYS A N 1
ATOM 986 C CA . LYS A 1 114 ? -13.863 2.402 -19.222 1.00 86.44 114 LYS A CA 1
ATOM 987 C C . LYS A 1 114 ? -12.704 2.573 -18.244 1.00 86.44 114 LYS A C 1
ATOM 989 O O . LYS A 1 114 ? -12.905 2.407 -17.040 1.00 86.44 114 LYS A O 1
ATOM 994 N N . TYR A 1 115 ? -11.512 2.886 -18.747 1.00 84.25 115 TYR A N 1
ATOM 995 C CA . TYR A 1 115 ? -10.341 3.184 -17.928 1.00 84.25 115 TYR A CA 1
ATOM 996 C C . TYR A 1 115 ? -10.553 4.443 -17.075 1.00 84.25 115 TYR A C 1
ATOM 998 O O . TYR A 1 115 ? -10.413 4.361 -15.855 1.00 84.25 115 TYR A O 1
ATOM 1006 N N . ASN A 1 116 ? -10.983 5.559 -17.672 1.00 82.19 116 ASN A N 1
ATOM 1007 C CA . ASN A 1 116 ? -11.241 6.805 -16.940 1.00 82.19 116 ASN A CA 1
ATOM 1008 C C . ASN A 1 116 ? -12.319 6.627 -15.870 1.00 82.19 116 ASN A C 1
ATOM 1010 O O . ASN A 1 116 ? -12.120 7.016 -14.722 1.00 82.19 116 ASN A O 1
ATOM 1014 N N . THR A 1 117 ? -13.413 5.939 -16.203 1.00 88.12 117 THR A N 1
ATOM 1015 C CA . THR A 1 117 ? -14.469 5.614 -15.233 1.00 88.12 117 THR A CA 1
ATOM 1016 C C . THR A 1 117 ? -13.925 4.787 -14.066 1.00 88.12 117 THR A C 1
ATOM 1018 O O . THR A 1 117 ? -14.275 5.026 -12.912 1.00 88.12 117 THR A O 1
ATOM 1021 N N . ALA A 1 118 ? -13.061 3.802 -14.339 1.00 89.69 118 ALA A N 1
ATOM 1022 C CA . ALA A 1 118 ? -12.444 2.996 -13.289 1.00 89.69 118 ALA A CA 1
ATOM 1023 C C . ALA A 1 118 ? -11.492 3.819 -12.407 1.00 89.69 118 ALA A C 1
ATOM 1025 O O . ALA A 1 118 ? -11.444 3.586 -11.200 1.00 89.69 118 ALA A O 1
ATOM 1026 N N . LEU A 1 119 ? -10.768 4.776 -12.991 1.00 85.81 119 LEU A N 1
ATOM 1027 C CA . LEU A 1 119 ? -9.869 5.672 -12.269 1.00 85.81 119 LEU A CA 1
ATOM 1028 C C . LEU A 1 119 ? -10.647 6.612 -11.339 1.00 85.81 119 LEU A C 1
ATOM 1030 O O . LEU A 1 119 ? -10.342 6.685 -10.151 1.00 85.81 119 LEU A O 1
ATOM 1034 N N . GLU A 1 120 ? -11.709 7.246 -11.841 1.00 87.56 120 GLU A N 1
ATOM 1035 C CA . GLU A 1 120 ? -12.608 8.087 -11.041 1.00 87.56 120 GLU A CA 1
ATOM 1036 C C . GLU A 1 120 ? -13.273 7.302 -9.904 1.00 87.56 120 GLU A C 1
ATOM 1038 O O . GLU A 1 120 ? -13.335 7.783 -8.776 1.00 87.56 120 GLU A O 1
ATOM 1043 N N . LYS A 1 121 ? -13.731 6.067 -10.165 1.00 90.69 121 LYS A N 1
ATOM 1044 C CA . LYS A 1 121 ? -14.292 5.181 -9.128 1.00 90.69 121 LYS A CA 1
ATOM 1045 C C . LYS A 1 121 ? -13.280 4.811 -8.050 1.00 90.69 121 LYS A C 1
ATOM 1047 O O . LYS A 1 121 ? -13.671 4.540 -6.919 1.00 90.69 121 LYS A O 1
ATOM 1052 N N . PHE A 1 122 ? -11.994 4.761 -8.392 1.00 89.94 122 PHE A N 1
ATOM 1053 C CA . PHE A 1 122 ? -10.928 4.434 -7.450 1.00 89.94 122 PHE A CA 1
ATOM 1054 C C . PHE A 1 122 ? -10.436 5.655 -6.659 1.00 89.94 122 PHE A C 1
ATOM 1056 O O . PHE A 1 122 ? -9.886 5.489 -5.571 1.00 89.94 122 PHE A O 1
ATOM 1063 N N . ALA A 1 123 ? -10.674 6.873 -7.153 1.00 84.88 123 ALA A N 1
ATOM 1064 C CA . ALA A 1 123 ? -10.208 8.114 -6.537 1.00 84.88 123 ALA A CA 1
ATOM 1065 C C . ALA A 1 123 ? -10.584 8.297 -5.048 1.00 84.88 123 ALA A C 1
ATOM 1067 O O . ALA A 1 123 ? -9.707 8.742 -4.303 1.00 84.88 123 ALA A O 1
ATOM 1068 N N . PRO A 1 124 ? -11.781 7.902 -4.551 1.00 87.75 124 PRO A N 1
ATOM 1069 C CA . PRO A 1 124 ? -12.115 8.006 -3.123 1.00 87.75 124 PRO A CA 1
ATOM 1070 C C . PRO A 1 124 ? -11.136 7.271 -2.190 1.00 87.75 124 PRO A C 1
ATOM 1072 O O . PRO A 1 124 ? -10.975 7.634 -1.028 1.00 87.75 124 PRO A O 1
ATOM 1075 N N . VAL A 1 125 ? -10.420 6.259 -2.696 1.00 88.38 125 VAL A N 1
ATOM 1076 C CA . VAL A 1 125 ? -9.424 5.494 -1.923 1.00 88.38 125 VAL A CA 1
ATOM 1077 C C . VAL A 1 125 ? -8.188 6.335 -1.569 1.00 88.38 125 VAL A C 1
ATOM 1079 O O . VAL A 1 125 ? -7.426 5.973 -0.671 1.00 88.38 125 VAL A O 1
ATOM 1082 N N . THR A 1 126 ? -7.977 7.466 -2.248 1.00 78.56 126 THR A N 1
ATOM 1083 C CA . THR A 1 126 ? -6.787 8.317 -2.100 1.00 78.56 126 THR A CA 1
ATOM 1084 C C . THR A 1 126 ? -6.584 8.808 -0.669 1.00 78.56 126 THR A C 1
ATOM 1086 O O . THR A 1 126 ? -5.453 8.766 -0.173 1.00 78.56 126 THR A O 1
ATOM 1089 N N . TRP A 1 127 ? -7.663 9.204 0.011 1.00 78.00 127 TRP A N 1
ATOM 1090 C CA . TRP A 1 127 ? -7.601 9.775 1.361 1.00 78.00 127 TRP A CA 1
ATOM 1091 C C . TRP A 1 127 ? -8.111 8.820 2.438 1.00 78.00 127 TRP A C 1
ATOM 1093 O O . TRP A 1 127 ? -7.448 8.673 3.466 1.00 78.00 127 TRP A O 1
ATOM 1103 N N . VAL A 1 128 ? -9.182 8.068 2.150 1.00 87.00 128 VAL A N 1
ATOM 1104 C CA . VAL A 1 128 ? -9.891 7.218 3.124 1.00 87.00 128 VAL A CA 1
ATOM 1105 C C . VAL A 1 128 ? -8.971 6.278 3.912 1.00 87.00 128 VAL A C 1
ATOM 1107 O O . VAL A 1 128 ? -9.192 6.003 5.085 1.00 87.00 128 VAL A O 1
ATOM 1110 N N . THR A 1 129 ? -7.893 5.791 3.286 1.00 88.06 129 THR A N 1
ATOM 1111 C CA . THR A 1 129 ? -6.928 4.883 3.928 1.00 88.06 129 THR A CA 1
ATOM 1112 C C . THR A 1 129 ? -6.291 5.464 5.191 1.00 88.06 129 THR A C 1
ATOM 1114 O O . THR A 1 129 ? -6.062 4.716 6.136 1.00 88.06 129 THR A O 1
ATOM 1117 N N . PHE A 1 130 ? -6.024 6.774 5.227 1.00 85.62 130 PHE A N 1
ATOM 1118 C CA . PHE A 1 130 ? -5.426 7.430 6.389 1.00 85.62 130 PHE A CA 1
ATOM 1119 C C . PHE A 1 130 ? -6.436 7.555 7.527 1.00 85.62 130 PHE A C 1
ATOM 1121 O O . PHE A 1 130 ? -6.109 7.300 8.685 1.00 85.62 130 PHE A O 1
ATOM 1128 N N . THR A 1 131 ? -7.676 7.895 7.185 1.00 90.50 131 THR A N 1
ATOM 1129 C CA . THR A 1 131 ? -8.782 7.996 8.135 1.00 90.50 131 THR A CA 1
ATOM 1130 C C . THR A 1 131 ? -9.095 6.637 8.763 1.00 90.50 131 THR A C 1
ATOM 1132 O O . THR A 1 131 ? -9.204 6.534 9.984 1.00 90.50 131 THR A O 1
ATOM 1135 N N . ILE A 1 132 ? -9.144 5.571 7.956 1.00 94.44 132 ILE A N 1
ATOM 1136 C CA . ILE A 1 132 ? -9.361 4.196 8.435 1.00 94.44 132 ILE A CA 1
ATOM 1137 C C . ILE A 1 132 ? -8.212 3.730 9.328 1.00 94.44 132 ILE A C 1
ATOM 1139 O O . ILE A 1 132 ? -8.448 3.154 10.387 1.00 94.44 132 ILE A O 1
ATOM 1143 N N . GLU A 1 133 ? -6.967 4.004 8.942 1.00 93.00 133 GLU A N 1
ATOM 1144 C CA . GLU A 1 133 ? -5.816 3.691 9.785 1.00 93.00 133 GLU A CA 1
ATOM 1145 C C . GLU A 1 133 ? -5.903 4.364 11.153 1.00 93.00 133 GLU A C 1
ATOM 1147 O O . GLU A 1 133 ? -5.590 3.724 12.158 1.00 93.00 133 GLU A O 1
ATOM 1152 N N . LYS A 1 134 ? -6.338 5.628 11.208 1.00 92.69 134 LYS A N 1
ATOM 1153 C CA . LYS A 1 134 ? -6.539 6.314 12.483 1.00 92.69 134 LYS A CA 1
ATOM 1154 C C . LYS A 1 134 ? -7.574 5.585 13.339 1.00 92.69 134 LYS A C 1
ATOM 1156 O O . LYS A 1 134 ? -7.293 5.312 14.500 1.00 92.69 134 LYS A O 1
ATOM 1161 N N . ILE A 1 135 ? -8.726 5.236 12.762 1.00 95.81 135 ILE A N 1
ATOM 1162 C CA . ILE A 1 135 ? -9.799 4.522 13.474 1.00 95.81 135 ILE A CA 1
ATOM 1163 C C . ILE A 1 135 ? -9.282 3.188 14.031 1.00 95.81 135 ILE A C 1
ATOM 1165 O O . ILE A 1 135 ? -9.441 2.916 15.216 1.00 95.81 135 ILE A O 1
ATOM 1169 N N . LEU A 1 136 ? -8.609 2.387 13.202 1.00 96.31 136 LEU A N 1
ATOM 1170 C CA . LEU A 1 136 ? -8.065 1.090 13.612 1.00 96.31 136 LEU A CA 1
ATOM 1171 C C . LEU A 1 136 ? -6.935 1.224 14.643 1.00 96.31 136 LEU A C 1
ATOM 1173 O O . LEU A 1 136 ? -6.828 0.397 15.540 1.00 96.31 136 LEU A O 1
ATOM 1177 N N . SER A 1 137 ? -6.096 2.256 14.533 1.00 95.88 137 SER A N 1
ATOM 1178 C CA . SER A 1 137 ? -5.030 2.522 15.507 1.00 95.88 137 SER A CA 1
ATOM 1179 C C . SER A 1 137 ? -5.597 2.884 16.876 1.00 95.88 137 SER A C 1
ATOM 1181 O O . SER A 1 137 ? -5.097 2.395 17.887 1.00 95.88 137 SER A O 1
ATOM 1183 N N . ASP A 1 138 ? -6.627 3.732 16.902 1.00 95.50 138 ASP A N 1
ATOM 1184 C CA . ASP A 1 138 ? -7.313 4.127 18.131 1.00 95.50 138 ASP A CA 1
ATOM 1185 C C . ASP A 1 138 ? -8.019 2.906 18.763 1.00 95.50 138 ASP A C 1
ATOM 1187 O O . ASP A 1 138 ? -7.920 2.702 19.972 1.00 95.50 138 ASP A O 1
ATOM 1191 N N . GLU A 1 139 ? -8.627 2.030 17.951 1.00 95.31 139 GLU A N 1
ATOM 1192 C CA . GLU A 1 139 ? -9.238 0.778 18.426 1.00 95.31 139 GLU A CA 1
ATOM 1193 C C . GLU A 1 139 ? -8.198 -0.188 19.017 1.00 95.31 139 GLU A C 1
ATOM 1195 O O . GLU A 1 139 ? -8.400 -0.710 20.109 1.00 95.31 139 GLU A O 1
ATOM 1200 N N . ILE A 1 140 ? -7.051 -0.399 18.359 1.00 94.81 140 ILE A N 1
ATOM 1201 C CA . ILE A 1 140 ? -5.982 -1.266 18.893 1.00 94.81 140 ILE A CA 1
ATOM 1202 C C . ILE A 1 140 ? -5.498 -0.768 20.252 1.00 94.81 140 ILE A C 1
ATOM 1204 O O . ILE A 1 140 ? -5.316 -1.576 21.158 1.00 94.81 140 ILE A O 1
ATOM 1208 N N . LYS A 1 141 ? -5.278 0.543 20.398 1.00 95.25 141 LYS A N 1
ATOM 1209 C CA . LYS A 1 141 ? -4.818 1.132 21.663 1.00 95.25 141 LYS A CA 1
ATOM 1210 C C . LYS A 1 141 ? -5.813 0.872 22.785 1.00 95.25 141 LYS A C 1
ATOM 1212 O O . LYS A 1 141 ? -5.422 0.324 23.809 1.00 95.25 141 LYS A O 1
ATOM 1217 N N . LYS A 1 142 ? -7.094 1.149 22.532 1.00 94.62 142 LYS A N 1
ATOM 1218 C CA . LYS A 1 142 ? -8.177 0.876 23.478 1.00 94.62 142 LYS A CA 1
ATOM 1219 C C . LYS A 1 142 ? -8.208 -0.601 23.891 1.00 94.62 142 LYS A C 1
ATOM 1221 O O . LYS A 1 142 ? -8.275 -0.914 25.072 1.00 94.62 142 LYS A O 1
ATOM 1226 N N . ARG A 1 143 ? -8.093 -1.526 22.932 1.00 92.44 143 ARG A N 1
ATOM 1227 C CA . ARG A 1 143 ? -8.065 -2.972 23.219 1.00 92.44 143 ARG A CA 1
ATOM 1228 C C . ARG A 1 143 ? -6.836 -3.401 24.014 1.00 92.44 143 ARG A C 1
ATOM 1230 O O . ARG A 1 143 ? -6.948 -4.271 24.869 1.00 92.44 143 ARG A O 1
ATOM 1237 N N . LEU A 1 144 ? -5.669 -2.823 23.737 1.00 92.81 144 LEU A N 1
ATOM 1238 C CA . LEU A 1 144 ? -4.457 -3.095 24.511 1.00 92.81 144 LEU A CA 1
ATOM 1239 C C . LEU A 1 144 ? -4.610 -2.633 25.966 1.00 92.81 144 LEU A C 1
ATOM 1241 O O . LEU A 1 144 ? -4.234 -3.389 26.856 1.00 92.81 144 LEU A O 1
ATOM 1245 N N . GLU A 1 145 ? -5.200 -1.457 26.199 1.00 93.44 145 GLU A N 1
ATOM 1246 C CA . GLU A 1 145 ? -5.510 -0.936 27.542 1.00 93.44 145 GLU A CA 1
ATOM 1247 C C . GLU A 1 145 ? -6.522 -1.829 28.281 1.00 93.44 145 GLU A C 1
ATOM 1249 O O . GLU A 1 145 ? -6.322 -2.147 29.450 1.00 93.44 145 GLU A O 1
ATOM 1254 N N . GLU A 1 146 ? -7.572 -2.298 27.595 1.00 92.06 146 GLU A N 1
ATOM 1255 C CA . GLU A 1 146 ? -8.585 -3.204 28.164 1.00 92.06 146 GLU A CA 1
ATOM 1256 C C . GLU A 1 146 ? -8.006 -4.577 28.548 1.00 92.06 146 GLU A C 1
ATOM 1258 O O . GLU A 1 146 ? -8.334 -5.125 29.600 1.00 92.06 146 GLU A O 1
ATOM 1263 N N . ILE A 1 147 ? -7.161 -5.157 27.691 1.00 90.12 147 ILE A N 1
ATOM 1264 C CA . ILE A 1 147 ? -6.614 -6.511 27.880 1.00 90.12 147 ILE A CA 1
ATOM 1265 C C . ILE A 1 147 ? -5.434 -6.504 28.865 1.00 90.12 147 ILE A C 1
ATOM 1267 O O . ILE A 1 147 ? -5.237 -7.476 29.598 1.00 90.12 147 ILE A O 1
ATOM 1271 N N . TYR A 1 148 ? -4.638 -5.433 28.873 1.00 89.56 148 TYR A N 1
ATOM 1272 C CA . TYR A 1 148 ? -3.417 -5.311 29.667 1.00 89.56 148 TYR A CA 1
ATOM 1273 C C . TYR A 1 148 ? -3.400 -3.982 30.455 1.00 89.56 148 TYR A C 1
ATOM 1275 O O . TYR A 1 148 ? -2.592 -3.102 30.159 1.00 89.56 148 TYR A O 1
ATOM 1283 N N . PRO A 1 149 ? -4.242 -3.824 31.494 1.00 88.81 149 PRO A N 1
ATOM 1284 C CA . PRO A 1 149 ? -4.403 -2.549 32.207 1.00 88.81 149 PRO A CA 1
ATOM 1285 C C . PRO A 1 149 ? -3.153 -2.092 32.974 1.00 88.81 149 PRO A C 1
ATOM 1287 O O . PRO A 1 149 ? -2.983 -0.905 33.221 1.00 88.81 149 PRO A O 1
ATOM 1290 N N . ASN A 1 150 ? -2.260 -3.025 33.322 1.00 92.62 150 ASN A N 1
ATOM 1291 C CA . ASN A 1 150 ? -1.020 -2.757 34.059 1.00 92.62 150 ASN A CA 1
ATOM 1292 C C . ASN A 1 150 ? 0.229 -2.853 33.163 1.00 92.62 150 ASN A C 1
ATOM 1294 O O . ASN A 1 150 ? 1.331 -3.097 33.657 1.00 92.62 150 ASN A O 1
ATOM 1298 N N . LEU A 1 151 ? 0.062 -2.760 31.839 1.00 90.75 151 LEU A N 1
ATOM 1299 C CA . LEU A 1 151 ? 1.176 -2.836 30.899 1.00 90.75 151 LEU A CA 1
ATOM 1300 C C . LEU A 1 151 ? 2.079 -1.606 31.049 1.00 90.75 151 LEU A C 1
ATOM 1302 O O . LEU A 1 151 ? 1.591 -0.480 31.135 1.00 90.75 151 LEU A O 1
ATOM 1306 N N . SER A 1 152 ? 3.397 -1.808 31.046 1.00 94.25 152 SER A N 1
ATOM 1307 C CA . SER A 1 152 ? 4.340 -0.689 31.015 1.00 94.25 152 SER A CA 1
ATOM 1308 C C . SER A 1 152 ? 4.180 0.117 29.716 1.00 94.25 152 SER A C 1
ATOM 1310 O O . SER A 1 152 ? 3.783 -0.425 28.680 1.00 94.25 152 SER A O 1
ATOM 1312 N N . GLU A 1 153 ? 4.522 1.410 29.731 1.00 93.69 153 GLU A N 1
ATOM 1313 C CA . GLU A 1 153 ? 4.484 2.242 28.516 1.00 93.69 153 GLU A CA 1
ATOM 1314 C C . GLU A 1 153 ? 5.392 1.669 27.407 1.00 93.69 153 GLU A C 1
ATOM 1316 O O . GLU A 1 153 ? 5.059 1.723 26.220 1.00 93.69 153 GLU A O 1
ATOM 1321 N N . GLU A 1 154 ? 6.534 1.087 27.783 1.00 92.81 154 GLU A N 1
ATOM 1322 C CA . GLU A 1 154 ? 7.464 0.453 26.848 1.00 92.81 154 GLU A CA 1
ATOM 1323 C C . GLU A 1 154 ? 6.835 -0.770 26.169 1.00 92.81 154 GLU A C 1
ATOM 1325 O O . GLU A 1 154 ? 6.829 -0.858 24.936 1.00 92.81 154 GLU A O 1
ATOM 1330 N N . ASP A 1 155 ? 6.242 -1.674 26.950 1.00 89.94 155 ASP A N 1
ATOM 1331 C CA . ASP A 1 155 ? 5.591 -2.872 26.419 1.00 89.94 155 ASP A CA 1
ATOM 1332 C C . ASP A 1 155 ? 4.362 -2.521 25.577 1.00 89.94 155 ASP A C 1
ATOM 1334 O O . ASP A 1 155 ? 4.150 -3.113 24.515 1.00 89.94 155 ASP A O 1
ATOM 1338 N N . PHE A 1 156 ? 3.587 -1.516 25.995 1.00 93.06 156 PHE A N 1
ATOM 1339 C CA . PHE A 1 156 ? 2.453 -1.004 25.230 1.00 93.06 156 PHE A CA 1
ATOM 1340 C C . PHE A 1 156 ? 2.889 -0.518 23.848 1.00 93.06 156 PHE A C 1
ATOM 1342 O O . PHE A 1 156 ? 2.338 -0.935 22.821 1.00 93.06 156 PHE A O 1
ATOM 1349 N N . ASN A 1 157 ? 3.923 0.323 23.807 1.00 92.31 157 ASN A N 1
ATOM 1350 C CA . ASN A 1 157 ? 4.478 0.833 22.560 1.00 92.31 157 ASN A CA 1
ATOM 1351 C C . ASN A 1 157 ? 5.051 -0.291 21.692 1.00 92.31 157 ASN A C 1
ATOM 1353 O O . ASN A 1 157 ? 4.870 -0.271 20.472 1.00 92.31 157 ASN A O 1
ATOM 1357 N N . ASN A 1 158 ? 5.700 -1.286 22.298 1.00 91.00 158 ASN A N 1
ATOM 1358 C CA . ASN A 1 158 ? 6.229 -2.441 21.584 1.00 91.00 158 ASN A CA 1
ATOM 1359 C C . ASN A 1 158 ? 5.107 -3.289 20.961 1.00 91.00 158 ASN A C 1
ATOM 1361 O O . ASN A 1 158 ? 5.162 -3.626 19.778 1.00 91.00 158 ASN A O 1
ATOM 1365 N N . TYR A 1 159 ? 4.042 -3.581 21.708 1.00 91.69 159 TYR A N 1
ATOM 1366 C CA . TYR A 1 159 ? 2.892 -4.339 21.204 1.00 91.69 159 TYR A CA 1
ATOM 1367 C C . TYR A 1 159 ? 2.176 -3.597 20.078 1.00 91.69 159 TYR A C 1
ATOM 1369 O O . TYR A 1 159 ? 1.897 -4.177 19.023 1.00 91.69 159 TYR A O 1
ATOM 1377 N N . PHE A 1 160 ? 1.956 -2.293 20.250 1.00 93.56 160 PHE A N 1
ATOM 1378 C CA . PHE A 1 160 ? 1.403 -1.447 19.198 1.00 93.56 160 PHE A CA 1
ATOM 1379 C C . PHE A 1 160 ? 2.303 -1.432 17.951 1.00 93.56 160 PHE A C 1
ATOM 1381 O O . PHE A 1 160 ? 1.817 -1.573 16.825 1.00 93.56 160 PHE A O 1
ATOM 1388 N N . LEU A 1 161 ? 3.624 -1.331 18.125 1.00 92.06 161 LEU A N 1
ATOM 1389 C CA . LEU A 1 161 ? 4.588 -1.381 17.025 1.00 92.06 161 LEU A CA 1
ATOM 1390 C C . LEU A 1 161 ? 4.534 -2.721 16.280 1.00 92.06 161 LEU A C 1
ATOM 1392 O O . LEU A 1 161 ? 4.507 -2.732 15.049 1.00 92.06 161 LEU A O 1
ATOM 1396 N N . ILE A 1 162 ? 4.479 -3.848 16.991 1.00 90.69 162 ILE A N 1
ATOM 1397 C CA . ILE A 1 162 ? 4.370 -5.184 16.386 1.00 90.69 162 ILE A CA 1
ATOM 1398 C C . ILE A 1 162 ? 3.092 -5.294 15.544 1.00 90.69 162 ILE A C 1
ATOM 1400 O O . ILE A 1 162 ? 3.138 -5.759 14.401 1.00 90.69 162 ILE A O 1
ATOM 1404 N N . LEU A 1 163 ? 1.962 -4.822 16.076 1.00 90.69 163 LEU A N 1
ATOM 1405 C CA . LEU A 1 163 ? 0.669 -4.849 15.390 1.00 90.69 163 LEU A CA 1
ATOM 1406 C C . LEU A 1 163 ? 0.610 -3.905 14.185 1.00 90.69 163 LEU A C 1
ATOM 1408 O O . LEU A 1 163 ? -0.089 -4.209 13.222 1.00 90.69 163 LEU A O 1
ATOM 1412 N N . THR A 1 164 ? 1.373 -2.813 14.182 1.00 89.81 164 THR A N 1
ATOM 1413 C CA . THR A 1 164 ? 1.392 -1.822 13.088 1.00 89.81 164 THR A CA 1
ATOM 1414 C C . THR A 1 164 ? 2.530 -2.022 12.078 1.00 89.81 164 THR A C 1
ATOM 1416 O O . THR A 1 164 ? 2.515 -1.430 10.996 1.00 89.81 164 THR A O 1
ATOM 1419 N N . THR A 1 165 ? 3.502 -2.891 12.368 1.00 86.69 165 THR A N 1
ATOM 1420 C CA . THR A 1 165 ? 4.635 -3.165 11.472 1.00 86.69 165 THR A CA 1
ATOM 1421 C C . THR A 1 165 ? 4.229 -4.060 10.301 1.00 86.69 165 THR A C 1
ATOM 1423 O O . THR A 1 165 ? 3.815 -5.207 10.474 1.00 86.69 165 THR A O 1
ATOM 1426 N N . LEU A 1 166 ? 4.425 -3.560 9.077 1.00 85.44 166 LEU A N 1
ATOM 1427 C CA . LEU A 1 166 ? 4.133 -4.289 7.844 1.00 85.44 166 LEU A CA 1
ATOM 1428 C C . LEU A 1 166 ? 4.923 -5.598 7.730 1.00 85.44 166 LEU A C 1
ATOM 1430 O O . LEU A 1 166 ? 6.150 -5.602 7.652 1.00 85.44 166 LEU A O 1
ATOM 1434 N N . GLN A 1 167 ? 4.199 -6.707 7.577 1.00 81.31 167 GLN A N 1
ATOM 1435 C CA . GLN A 1 167 ? 4.789 -8.015 7.263 1.00 81.31 167 GLN A CA 1
ATOM 1436 C C . GLN A 1 167 ? 4.967 -8.247 5.750 1.00 81.31 167 GLN A C 1
ATOM 1438 O O . GLN A 1 167 ? 5.697 -9.149 5.319 1.00 81.31 167 GLN A O 1
ATOM 1443 N N . LYS A 1 168 ? 4.302 -7.429 4.924 1.00 83.75 168 LYS A N 1
ATOM 1444 C CA . LYS A 1 168 ? 4.358 -7.481 3.458 1.00 83.75 168 LYS A CA 1
ATOM 1445 C C . LYS A 1 168 ? 5.435 -6.551 2.904 1.00 83.75 168 LYS A C 1
ATOM 1447 O O . LYS A 1 168 ? 5.661 -5.458 3.412 1.00 83.75 168 LYS A O 1
ATOM 1452 N N . LYS A 1 169 ? 6.072 -6.978 1.812 1.00 84.56 169 LYS A N 1
ATOM 1453 C CA . LYS A 1 169 ? 7.065 -6.179 1.080 1.00 84.56 169 LYS A CA 1
ATOM 1454 C C . LYS A 1 169 ? 6.359 -5.296 0.044 1.00 84.56 169 LYS A C 1
ATOM 1456 O O . LYS A 1 169 ? 5.514 -5.795 -0.696 1.00 84.56 169 LYS A O 1
ATOM 1461 N N . SER A 1 170 ? 6.727 -4.017 -0.027 1.00 81.69 170 SER A N 1
ATOM 1462 C CA . SER A 1 170 ? 6.314 -3.107 -1.108 1.00 81.69 170 SER A CA 1
ATOM 1463 C C . SER A 1 170 ? 6.954 -3.486 -2.447 1.00 81.69 170 SER A C 1
ATOM 1465 O O . SER A 1 170 ? 7.938 -4.237 -2.476 1.00 81.69 170 SER A O 1
ATOM 1467 N N . ALA A 1 171 ? 6.442 -2.947 -3.558 1.00 84.69 171 ALA A N 1
ATOM 1468 C CA . ALA A 1 171 ? 7.025 -3.191 -4.876 1.00 84.69 171 ALA A CA 1
ATOM 1469 C C . ALA A 1 171 ? 8.486 -2.714 -4.949 1.00 84.69 171 ALA A C 1
ATOM 1471 O O . ALA A 1 171 ? 9.341 -3.476 -5.392 1.00 84.69 171 ALA A O 1
ATOM 1472 N N . THR A 1 172 ? 8.799 -1.536 -4.396 1.00 84.50 172 THR A N 1
ATOM 1473 C CA . THR A 1 172 ? 10.175 -1.016 -4.287 1.00 84.50 172 THR A CA 1
ATOM 1474 C C . THR A 1 172 ? 11.096 -1.955 -3.509 1.00 84.50 172 THR A C 1
ATOM 1476 O O . THR A 1 172 ? 12.240 -2.181 -3.898 1.00 84.50 172 THR A O 1
ATOM 1479 N N . ARG A 1 173 ? 10.611 -2.554 -2.410 1.00 86.31 173 ARG A N 1
ATOM 1480 C CA . ARG A 1 173 ? 11.414 -3.505 -1.627 1.00 86.31 173 ARG A CA 1
ATOM 1481 C C . ARG A 1 173 ? 11.679 -4.793 -2.404 1.00 86.31 173 ARG A C 1
ATOM 1483 O O . ARG A 1 173 ? 12.786 -5.321 -2.332 1.00 86.31 173 ARG A O 1
ATOM 1490 N N . LEU A 1 174 ? 10.677 -5.288 -3.133 1.00 90.88 174 LEU A N 1
ATOM 1491 C CA . LEU A 1 174 ? 10.804 -6.475 -3.980 1.00 90.88 174 LEU A CA 1
ATOM 1492 C C . LEU A 1 174 ? 11.743 -6.238 -5.169 1.00 90.88 174 LEU A C 1
ATOM 1494 O O . LEU A 1 174 ? 12.551 -7.116 -5.471 1.00 90.88 174 LEU A O 1
ATOM 1498 N N . GLU A 1 175 ? 11.654 -5.075 -5.819 1.00 92.38 175 GLU A N 1
ATOM 1499 C CA . GLU A 1 175 ? 12.583 -4.642 -6.870 1.00 92.38 175 GLU A CA 1
ATOM 1500 C C . GLU A 1 175 ? 14.015 -4.672 -6.334 1.00 92.38 175 GLU A C 1
ATOM 1502 O O . GLU A 1 175 ? 14.851 -5.414 -6.849 1.00 92.38 175 GLU A O 1
ATOM 1507 N N . TYR A 1 176 ? 14.270 -3.946 -5.243 1.00 91.38 176 TYR A N 1
ATOM 1508 C CA . TYR A 1 176 ? 15.601 -3.816 -4.661 1.00 91.38 176 TYR A CA 1
ATOM 1509 C C . TYR A 1 176 ? 16.214 -5.160 -4.255 1.00 91.38 176 TYR A C 1
ATOM 1511 O O . TYR A 1 176 ? 17.356 -5.464 -4.589 1.00 91.38 176 TYR A O 1
ATOM 1519 N N . GLU A 1 177 ? 15.440 -6.011 -3.579 1.00 92.50 177 GLU A N 1
ATOM 1520 C CA . GLU A 1 177 ? 15.903 -7.344 -3.197 1.00 92.50 177 GLU A CA 1
ATOM 1521 C C . GLU A 1 177 ? 16.229 -8.221 -4.408 1.00 92.50 177 GLU A C 1
ATOM 1523 O O . GLU A 1 177 ? 17.193 -8.988 -4.375 1.00 92.50 177 GLU A O 1
ATOM 1528 N N . THR A 1 178 ? 15.439 -8.122 -5.477 1.00 95.50 178 THR A N 1
ATOM 1529 C CA . THR A 1 178 ? 15.705 -8.879 -6.705 1.00 95.50 178 THR A CA 1
ATOM 1530 C C . THR A 1 178 ? 16.976 -8.372 -7.382 1.00 95.50 178 THR A C 1
ATOM 1532 O O . THR A 1 178 ? 17.797 -9.176 -7.816 1.00 95.50 178 THR A O 1
ATOM 1535 N N . MET A 1 179 ? 17.187 -7.056 -7.395 1.00 94.69 179 MET A N 1
ATOM 1536 C CA . MET A 1 179 ? 18.397 -6.428 -7.928 1.00 94.69 179 MET A CA 1
ATOM 1537 C C . MET A 1 179 ? 19.651 -6.821 -7.148 1.00 94.69 179 MET A C 1
ATOM 1539 O O . MET A 1 179 ? 20.653 -7.173 -7.764 1.00 94.69 179 MET A O 1
ATOM 1543 N N . LEU A 1 180 ? 19.585 -6.866 -5.814 1.00 95.19 180 LEU A N 1
ATOM 1544 C CA . LEU A 1 180 ? 20.682 -7.357 -4.973 1.00 95.19 180 LEU A CA 1
ATOM 1545 C C . LEU A 1 180 ? 21.030 -8.820 -5.266 1.00 95.19 180 LEU A C 1
ATOM 1547 O O . LEU A 1 180 ? 22.207 -9.157 -5.362 1.00 95.19 180 LEU A O 1
ATOM 1551 N N . LYS A 1 181 ? 20.026 -9.691 -5.447 1.00 96.75 181 LYS A N 1
ATOM 1552 C CA . LYS A 1 181 ? 20.257 -11.100 -5.818 1.00 96.75 181 LYS A CA 1
ATOM 1553 C C . LYS A 1 181 ? 20.999 -11.210 -7.149 1.00 96.75 181 LYS A C 1
ATOM 1555 O O . LYS A 1 181 ? 21.978 -11.943 -7.237 1.00 96.75 181 LYS A O 1
ATOM 1560 N N . ILE A 1 182 ? 20.586 -10.431 -8.149 1.00 96.62 182 ILE A N 1
ATOM 1561 C CA . ILE A 1 182 ? 21.269 -10.386 -9.447 1.00 96.62 182 ILE A CA 1
ATOM 1562 C C . ILE A 1 182 ? 22.682 -9.803 -9.298 1.00 96.62 182 ILE A C 1
ATOM 1564 O O . ILE A 1 182 ? 23.611 -10.320 -9.905 1.00 96.62 182 ILE A O 1
ATOM 1568 N N . ALA A 1 183 ? 22.881 -8.778 -8.465 1.00 96.31 183 ALA A N 1
ATOM 1569 C CA . ALA A 1 183 ? 24.195 -8.179 -8.222 1.00 96.31 183 ALA A CA 1
ATOM 1570 C C . ALA A 1 183 ? 25.189 -9.152 -7.561 1.00 96.31 183 ALA A C 1
ATOM 1572 O O . ALA A 1 183 ? 26.376 -9.120 -7.885 1.00 96.31 183 ALA A O 1
ATOM 1573 N N . VAL A 1 184 ? 24.719 -10.046 -6.679 1.00 95.81 184 VAL A N 1
ATOM 1574 C CA . VAL A 1 184 ? 25.542 -11.137 -6.119 1.00 95.81 184 VAL A CA 1
ATOM 1575 C C . VAL A 1 184 ? 26.045 -12.068 -7.223 1.00 95.81 184 VAL A C 1
ATOM 1577 O O . VAL A 1 184 ? 27.222 -12.425 -7.222 1.00 95.81 184 VAL A O 1
ATOM 1580 N N . GLU A 1 185 ? 25.181 -12.445 -8.167 1.00 95.38 185 GLU A N 1
ATOM 1581 C CA . GLU A 1 185 ? 25.565 -13.284 -9.309 1.00 95.38 185 GLU A CA 1
ATOM 1582 C C . GLU A 1 185 ? 26.488 -12.534 -10.283 1.00 95.38 185 GLU A C 1
ATOM 1584 O O . GLU A 1 185 ? 27.521 -13.065 -10.691 1.00 95.38 185 GLU A O 1
ATOM 1589 N N . TYR A 1 186 ? 26.163 -11.274 -10.596 1.00 94.06 186 TYR A N 1
ATOM 1590 C CA . TYR A 1 186 ? 26.956 -10.401 -11.466 1.00 94.06 186 TYR A CA 1
ATOM 1591 C C . TYR A 1 186 ? 28.388 -10.246 -10.962 1.00 94.06 186 TYR A C 1
ATOM 1593 O O . TYR A 1 186 ? 29.327 -10.322 -11.746 1.00 94.06 186 TYR A O 1
ATOM 1601 N N . ARG A 1 187 ? 28.579 -10.089 -9.648 1.00 92.62 187 ARG A N 1
ATOM 1602 C CA . ARG A 1 187 ? 29.917 -9.973 -9.057 1.00 92.62 187 ARG A CA 1
ATOM 1603 C C . ARG A 1 187 ? 30.784 -11.218 -9.286 1.00 92.62 187 ARG A C 1
ATOM 1605 O O . ARG A 1 187 ? 32.003 -11.099 -9.298 1.00 92.62 187 ARG A O 1
ATOM 1612 N N . ARG A 1 188 ? 30.177 -12.400 -9.440 1.00 89.56 188 ARG A N 1
ATOM 1613 C CA . ARG A 1 188 ? 30.892 -13.671 -9.656 1.00 89.56 188 ARG A CA 1
ATOM 1614 C C . ARG A 1 188 ? 31.171 -13.956 -11.130 1.00 89.56 188 ARG A C 1
ATOM 1616 O O . ARG A 1 188 ? 32.199 -14.543 -11.437 1.00 89.56 188 ARG A O 1
ATOM 1623 N N . HIS A 1 189 ? 30.251 -13.577 -12.017 1.00 87.31 189 HIS A N 1
ATOM 1624 C CA . HIS A 1 189 ? 30.250 -14.039 -13.411 1.00 87.31 189 HIS A CA 1
ATOM 1625 C C . HIS A 1 189 ? 30.239 -12.916 -14.460 1.00 87.31 189 HIS A C 1
ATOM 1627 O O . HIS A 1 189 ? 30.200 -13.209 -15.652 1.00 87.31 189 HIS A O 1
ATOM 1633 N N . SER A 1 190 ? 30.280 -11.642 -14.051 1.00 86.62 190 SER A N 1
ATOM 1634 C CA . SER A 1 190 ? 30.115 -10.477 -14.936 1.00 86.62 190 SER A CA 1
ATOM 1635 C C . SER A 1 190 ? 28.797 -10.524 -15.736 1.00 86.62 190 SER A C 1
ATOM 1637 O O . SER A 1 190 ? 27.877 -11.269 -15.398 1.00 86.62 190 SER A O 1
ATOM 1639 N N . LEU A 1 191 ? 28.621 -9.673 -16.757 1.00 89.38 191 LEU A N 1
ATOM 1640 C CA . LEU A 1 191 ? 27.374 -9.626 -17.532 1.00 89.38 191 LEU A CA 1
ATOM 1641 C C . LEU A 1 191 ? 27.253 -10.829 -18.484 1.00 89.38 191 LEU A C 1
ATOM 1643 O O . LEU A 1 191 ? 27.791 -10.805 -19.585 1.00 89.38 191 LEU A O 1
ATOM 1647 N N . THR A 1 192 ? 26.491 -11.850 -18.092 1.00 93.38 192 THR A N 1
ATOM 1648 C CA . THR A 1 192 ? 26.142 -12.991 -18.959 1.00 93.38 192 THR A CA 1
ATOM 1649 C C . THR A 1 192 ? 24.772 -12.816 -19.630 1.00 93.38 192 THR A C 1
ATOM 1651 O O . THR A 1 192 ? 23.973 -11.941 -19.265 1.00 93.38 192 THR A O 1
ATOM 1654 N N . SER A 1 193 ? 24.453 -13.675 -20.606 1.00 93.19 193 SER A N 1
ATOM 1655 C CA . SER A 1 193 ? 23.122 -13.730 -21.235 1.00 93.19 193 SER A CA 1
ATOM 1656 C C . SER A 1 193 ? 22.019 -14.084 -20.227 1.00 93.19 193 SER A C 1
ATOM 1658 O O . SER A 1 193 ? 20.918 -13.529 -20.280 1.00 93.19 193 SER A O 1
ATOM 1660 N N . GLU A 1 194 ? 22.317 -14.955 -19.258 1.00 94.75 194 GLU A N 1
ATOM 1661 C CA . GLU A 1 194 ? 21.399 -15.308 -18.177 1.00 94.75 194 GLU A CA 1
ATOM 1662 C C . GLU A 1 194 ? 21.127 -14.114 -17.256 1.00 94.75 194 GLU A C 1
ATOM 1664 O O . GLU A 1 194 ? 19.965 -13.799 -16.983 1.00 94.75 194 GLU A O 1
ATOM 1669 N N . ILE A 1 195 ? 22.175 -13.404 -16.829 1.00 94.25 195 ILE A N 1
ATOM 1670 C CA . ILE A 1 195 ? 22.038 -12.210 -15.988 1.00 94.25 195 ILE A CA 1
ATOM 1671 C C . ILE A 1 195 ? 21.260 -11.122 -16.731 1.00 94.25 195 ILE A C 1
ATOM 1673 O O . ILE A 1 195 ? 20.334 -10.537 -16.169 1.00 94.25 195 ILE A O 1
ATOM 1677 N N . SER A 1 196 ? 21.538 -10.915 -18.020 1.00 94.94 196 SER A N 1
ATOM 1678 C CA . SER A 1 196 ? 20.784 -9.978 -18.864 1.00 94.94 196 SER A CA 1
ATOM 1679 C C . SER A 1 196 ? 19.293 -10.332 -18.924 1.00 94.94 196 SER A C 1
ATOM 1681 O O . SER A 1 196 ? 18.432 -9.459 -18.797 1.00 94.94 196 SER A O 1
ATOM 1683 N N . ARG A 1 197 ? 18.961 -11.626 -19.031 1.00 96.31 197 ARG A N 1
ATOM 1684 C CA . ARG A 1 197 ? 17.573 -12.114 -18.987 1.00 96.31 197 ARG A CA 1
ATOM 1685 C C . ARG A 1 197 ? 16.923 -11.869 -17.623 1.00 96.31 197 ARG A C 1
ATOM 1687 O O . ARG A 1 197 ? 15.752 -11.492 -17.575 1.00 96.31 197 ARG A O 1
ATOM 1694 N N . LYS A 1 198 ? 17.654 -12.065 -16.519 1.00 97.06 198 LYS A N 1
ATOM 1695 C CA . LYS A 1 198 ? 17.169 -11.765 -15.159 1.00 97.06 198 LYS A CA 1
ATOM 1696 C C . LYS A 1 198 ? 16.894 -10.268 -14.991 1.00 97.06 198 LYS A C 1
ATOM 1698 O O . LYS A 1 198 ? 15.813 -9.917 -14.527 1.00 97.06 198 LYS A O 1
ATOM 1703 N N . ILE A 1 199 ? 17.799 -9.402 -15.450 1.00 95.81 199 ILE A N 1
ATOM 1704 C CA . ILE A 1 199 ? 17.620 -7.939 -15.447 1.00 95.81 199 ILE A CA 1
ATOM 1705 C C . ILE A 1 199 ? 16.381 -7.545 -16.257 1.00 95.81 199 ILE A C 1
ATOM 1707 O O . ILE A 1 199 ? 15.543 -6.793 -15.761 1.00 95.81 199 ILE A O 1
ATOM 1711 N N . LYS A 1 200 ? 16.207 -8.109 -17.460 1.00 96.19 200 LYS A N 1
ATOM 1712 C CA . LYS A 1 200 ? 15.022 -7.858 -18.291 1.00 96.19 200 LYS A CA 1
ATOM 1713 C C . LYS A 1 200 ? 13.723 -8.243 -17.576 1.00 96.19 200 LYS A C 1
ATOM 1715 O O . LYS A 1 200 ? 12.789 -7.455 -17.570 1.00 96.19 200 LYS A O 1
ATOM 1720 N N . LYS A 1 201 ? 13.681 -9.392 -16.888 1.00 96.44 201 LYS A N 1
ATOM 1721 C CA . LYS A 1 201 ? 12.507 -9.795 -16.088 1.00 96.44 201 LYS A CA 1
ATOM 1722 C C . LYS A 1 201 ? 12.186 -8.812 -14.956 1.00 96.44 201 LYS A C 1
ATOM 1724 O O . LYS A 1 201 ? 11.013 -8.634 -14.629 1.00 96.44 201 LYS A O 1
ATOM 1729 N N . VAL A 1 202 ? 13.200 -8.202 -14.334 1.00 94.06 202 VAL A N 1
ATOM 1730 C CA . VAL A 1 202 ? 12.986 -7.148 -13.326 1.00 94.06 202 VAL A CA 1
ATOM 1731 C C . VAL A 1 202 ? 12.410 -5.905 -13.990 1.00 94.06 202 VAL A C 1
ATOM 1733 O O . VAL A 1 202 ? 11.381 -5.414 -13.533 1.00 94.06 202 VAL A O 1
ATOM 1736 N N . TYR A 1 203 ? 13.014 -5.455 -15.091 1.00 93.19 203 TYR A N 1
ATOM 1737 C CA . TYR A 1 203 ? 12.526 -4.329 -15.886 1.00 93.19 203 TYR A CA 1
ATOM 1738 C C . TYR A 1 203 ? 11.059 -4.519 -16.301 1.00 93.19 203 TYR A C 1
ATOM 1740 O O . TYR A 1 203 ? 10.219 -3.707 -15.922 1.00 93.19 203 TYR A O 1
ATOM 1748 N N . ASP A 1 204 ? 10.715 -5.634 -16.950 1.00 89.88 204 ASP A N 1
ATOM 1749 C CA . ASP A 1 204 ? 9.352 -5.922 -17.425 1.00 89.88 204 ASP A CA 1
ATOM 1750 C C . ASP A 1 204 ? 8.312 -5.855 -16.288 1.00 89.88 204 ASP A C 1
ATOM 1752 O O . ASP A 1 204 ? 7.145 -5.525 -16.500 1.00 89.88 204 ASP A O 1
ATOM 1756 N N . LYS A 1 205 ? 8.730 -6.159 -15.052 1.00 89.75 205 LYS A N 1
ATOM 1757 C CA . LYS A 1 205 ? 7.864 -6.156 -13.870 1.00 89.75 205 LYS A CA 1
ATOM 1758 C C . LYS A 1 205 ? 7.791 -4.804 -13.156 1.00 89.75 205 LYS A C 1
ATOM 1760 O O . LYS A 1 205 ? 6.750 -4.501 -12.564 1.00 89.75 205 LYS A O 1
ATOM 1765 N N . PHE A 1 206 ? 8.876 -4.035 -13.150 1.00 89.00 206 PHE A N 1
ATOM 1766 C CA . PHE A 1 206 ? 9.067 -2.900 -12.243 1.00 89.00 206 PHE A CA 1
ATOM 1767 C C . PHE A 1 206 ? 9.373 -1.567 -12.932 1.00 89.00 206 PHE A C 1
ATOM 1769 O O . PHE A 1 206 ? 9.442 -0.567 -12.227 1.00 89.00 206 PHE A O 1
ATOM 1776 N N . TYR A 1 207 ? 9.472 -1.507 -14.266 1.00 86.50 207 TYR A N 1
ATOM 1777 C CA . TYR A 1 207 ? 9.802 -0.280 -15.013 1.00 86.50 207 TYR A CA 1
ATOM 1778 C C . TYR A 1 207 ? 8.981 0.946 -14.573 1.00 86.50 207 TYR A C 1
ATOM 1780 O O . TYR A 1 207 ? 9.499 2.054 -14.445 1.00 86.50 207 TYR A O 1
ATOM 1788 N N . TRP A 1 208 ? 7.701 0.735 -14.262 1.00 82.75 208 TRP A N 1
ATOM 1789 C CA . TRP A 1 208 ? 6.764 1.763 -13.819 1.00 82.75 208 TRP A CA 1
ATOM 1790 C C . TRP A 1 208 ? 7.108 2.401 -12.458 1.00 82.75 208 TRP A C 1
ATOM 1792 O O . TRP A 1 208 ? 6.622 3.491 -12.162 1.00 82.75 208 TRP A O 1
ATOM 1802 N N . LEU A 1 209 ? 7.960 1.775 -11.633 1.00 81.31 209 LEU A N 1
ATOM 1803 C CA . LEU A 1 209 ? 8.374 2.315 -10.330 1.00 81.31 209 LEU A CA 1
ATOM 1804 C C . LEU A 1 209 ? 9.147 3.632 -10.439 1.00 81.31 209 LEU A C 1
ATOM 1806 O O . LEU A 1 209 ? 9.130 4.410 -9.484 1.00 81.31 209 LEU A O 1
ATOM 1810 N N . GLY A 1 210 ? 9.777 3.908 -11.586 1.00 72.75 210 GLY A N 1
ATOM 1811 C CA . GLY A 1 210 ? 10.453 5.183 -11.840 1.00 72.75 210 GLY A CA 1
ATOM 1812 C C . GLY A 1 210 ? 9.542 6.386 -11.609 1.00 72.75 210 GLY A C 1
ATOM 1813 O O . GLY A 1 210 ? 9.916 7.303 -10.882 1.00 72.75 210 GLY A O 1
ATOM 1814 N N . ALA A 1 211 ? 8.299 6.321 -12.092 1.00 71.06 211 ALA A N 1
ATOM 1815 C CA . ALA A 1 211 ? 7.343 7.413 -11.918 1.00 71.06 211 ALA A CA 1
ATOM 1816 C C . ALA A 1 211 ? 6.728 7.480 -10.507 1.00 71.06 211 ALA A C 1
ATOM 1818 O O . ALA A 1 211 ? 6.213 8.520 -10.099 1.00 71.06 211 ALA A O 1
ATOM 1819 N N . VAL A 1 212 ? 6.801 6.400 -9.717 1.00 67.12 212 VAL A N 1
ATOM 1820 C CA . VAL A 1 212 ? 6.329 6.404 -8.319 1.00 67.12 212 VAL A CA 1
ATOM 1821 C C . VAL A 1 212 ? 7.278 7.197 -7.418 1.00 67.12 212 VAL A C 1
ATOM 1823 O O . VAL A 1 212 ? 6.811 7.885 -6.511 1.00 67.12 212 VAL A O 1
ATOM 1826 N N . LYS A 1 213 ? 8.599 7.121 -7.649 1.00 60.06 213 LYS A N 1
ATOM 1827 C CA . LYS A 1 213 ? 9.611 7.730 -6.760 1.00 60.06 213 LYS A CA 1
ATOM 1828 C C . LYS A 1 213 ? 9.667 9.261 -6.810 1.00 60.06 213 LYS A C 1
ATOM 1830 O O . LYS A 1 213 ? 10.281 9.847 -5.927 1.00 60.06 213 LYS A O 1
ATOM 1835 N N . VAL A 1 214 ? 9.036 9.893 -7.801 1.00 50.53 214 VAL A N 1
ATOM 1836 C CA . VAL A 1 214 ? 9.104 11.348 -8.049 1.00 50.53 214 VAL A CA 1
ATOM 1837 C C . VAL A 1 214 ? 7.739 12.031 -7.824 1.00 50.53 214 VAL A C 1
ATOM 1839 O O . VAL A 1 214 ? 7.469 13.086 -8.381 1.00 50.53 214 VAL A O 1
ATOM 1842 N N 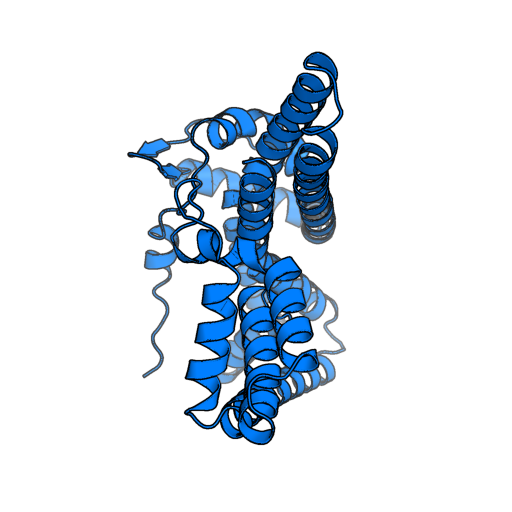. GLY A 1 215 ? 6.852 11.427 -7.021 1.00 50.91 215 GLY A N 1
ATOM 1843 C CA . GLY A 1 215 ? 5.608 12.084 -6.577 1.00 50.91 215 GLY A CA 1
ATOM 1844 C C . GLY A 1 215 ? 4.341 11.729 -7.365 1.00 50.91 215 GLY A C 1
ATOM 1845 O O . GLY A 1 215 ? 3.488 12.584 -7.580 1.00 50.91 215 GLY A O 1
ATOM 1846 N N . TRP A 1 216 ? 4.209 10.474 -7.814 1.00 54.72 216 TRP A N 1
ATOM 1847 C CA . TRP A 1 216 ? 3.011 9.945 -8.500 1.00 54.72 216 TRP A CA 1
ATOM 1848 C C . TRP A 1 216 ? 2.582 10.805 -9.703 1.00 54.72 216 TRP A C 1
ATOM 1850 O O . TRP A 1 216 ? 1.394 11.004 -9.955 1.00 54.72 216 TRP A O 1
ATOM 1860 N N . THR A 1 217 ? 3.555 11.345 -10.442 1.00 48.09 217 THR A N 1
ATOM 1861 C CA . THR A 1 217 ? 3.307 12.283 -11.538 1.00 48.09 217 THR A CA 1
ATOM 1862 C C . THR A 1 217 ? 3.262 11.573 -12.896 1.00 48.09 217 THR A C 1
ATOM 1864 O O . THR A 1 217 ? 4.064 10.683 -13.169 1.00 48.09 217 THR A O 1
ATOM 1867 N N . TYR A 1 218 ? 2.347 11.979 -13.790 1.00 47.44 218 TYR A N 1
ATOM 1868 C CA . TYR A 1 218 ? 2.307 11.506 -15.189 1.00 47.44 218 TYR A CA 1
ATOM 1869 C C . TYR A 1 218 ? 3.471 12.040 -16.042 1.00 47.44 218 TYR A C 1
ATOM 1871 O O . TYR A 1 218 ? 3.685 11.587 -17.167 1.00 47.44 218 TYR A O 1
ATOM 1879 N N . LEU A 1 219 ? 4.196 13.026 -15.506 1.00 48.59 219 LEU A N 1
ATOM 1880 C CA . LEU A 1 219 ? 5.317 13.703 -16.150 1.00 48.59 219 LEU A CA 1
ATOM 1881 C C . LEU A 1 219 ? 6.639 12.942 -15.983 1.00 48.59 219 LEU A C 1
ATOM 1883 O O . LEU A 1 219 ? 7.560 13.164 -16.761 1.00 48.59 219 LEU A O 1
ATOM 1887 N N . ALA A 1 220 ? 6.745 12.042 -15.001 1.00 60.72 220 ALA A N 1
ATOM 1888 C CA . ALA A 1 220 ? 7.974 11.298 -14.757 1.00 60.72 220 ALA A CA 1
ATOM 1889 C C . ALA A 1 220 ? 8.094 10.071 -15.673 1.00 60.72 220 ALA A C 1
ATOM 1891 O O . ALA A 1 220 ? 7.146 9.303 -15.863 1.00 60.72 220 ALA A O 1
ATOM 1892 N N . GLU A 1 221 ? 9.288 9.867 -16.231 1.00 67.75 221 GLU A N 1
ATOM 1893 C CA . GLU A 1 221 ? 9.563 8.724 -17.094 1.00 67.75 221 GLU A CA 1
ATOM 1894 C C . GLU A 1 221 ? 9.703 7.426 -16.280 1.00 67.75 221 GLU A C 1
ATOM 1896 O O . GLU A 1 221 ? 10.338 7.412 -15.217 1.00 67.75 221 GLU A O 1
ATOM 1901 N N . PRO A 1 222 ? 9.137 6.303 -16.758 1.00 79.44 222 PRO A N 1
ATOM 1902 C CA . PRO A 1 222 ? 9.449 5.005 -16.185 1.00 79.44 222 PRO A CA 1
ATOM 1903 C C . PRO A 1 222 ? 10.941 4.686 -16.346 1.00 79.44 222 PRO A C 1
ATOM 1905 O O . PRO A 1 222 ? 11.615 5.171 -17.255 1.00 79.44 222 PRO A O 1
ATOM 1908 N N . TYR A 1 223 ? 11.459 3.798 -15.501 1.00 83.00 223 TYR A N 1
ATOM 1909 C CA . TYR A 1 223 ? 12.818 3.301 -15.666 1.00 83.00 223 TYR A CA 1
ATOM 1910 C C . TYR A 1 223 ? 12.960 2.542 -16.980 1.00 83.00 223 TYR A C 1
ATOM 1912 O O . TYR A 1 223 ? 12.143 1.685 -17.303 1.00 83.00 223 TYR A O 1
ATOM 1920 N N . ASN A 1 224 ? 14.035 2.810 -17.714 1.00 87.69 224 ASN A N 1
ATOM 1921 C CA . ASN A 1 224 ? 14.414 2.033 -18.889 1.00 87.69 224 ASN A CA 1
ATOM 1922 C C . ASN A 1 224 ? 15.318 0.845 -18.505 1.00 87.69 224 ASN A C 1
ATOM 1924 O O . ASN A 1 224 ? 15.801 0.733 -17.379 1.00 87.69 224 ASN A O 1
ATOM 1928 N N . LEU A 1 225 ? 15.589 -0.058 -19.451 1.00 92.44 225 LEU A N 1
ATOM 1929 C CA . LEU A 1 225 ? 16.439 -1.226 -19.191 1.00 92.44 225 LEU A CA 1
ATOM 1930 C C . LEU A 1 225 ? 17.873 -0.839 -18.771 1.00 92.44 225 LEU A C 1
ATOM 1932 O O . LEU A 1 225 ? 18.474 -1.512 -17.933 1.00 92.44 225 LEU A O 1
ATOM 1936 N N . LYS A 1 226 ? 18.411 0.266 -19.310 1.00 93.06 226 LYS A N 1
ATOM 1937 C CA . LYS A 1 226 ? 19.757 0.769 -18.985 1.00 93.06 226 LYS A CA 1
ATOM 1938 C C . LYS A 1 226 ? 19.874 1.157 -17.509 1.00 93.06 226 LYS A C 1
ATOM 1940 O O . LYS A 1 226 ? 20.903 0.867 -16.901 1.00 93.06 226 LYS A O 1
ATOM 1945 N N . TYR A 1 227 ? 18.821 1.728 -16.918 1.00 91.50 227 TYR A N 1
ATOM 1946 C CA . TYR A 1 227 ? 18.753 1.994 -15.479 1.00 91.50 227 TYR A CA 1
ATOM 1947 C C . TYR A 1 227 ? 19.006 0.722 -14.664 1.00 91.50 227 TYR A C 1
ATOM 1949 O O . TYR A 1 227 ? 19.874 0.714 -13.793 1.00 91.50 227 TYR A O 1
ATOM 1957 N N . TYR A 1 228 ? 18.312 -0.374 -14.983 1.00 91.88 228 TYR A N 1
ATOM 1958 C CA . TYR A 1 228 ? 18.473 -1.636 -14.260 1.00 91.88 228 TYR A CA 1
ATOM 1959 C C . TYR A 1 228 ? 19.863 -2.248 -14.460 1.00 91.88 228 TYR A C 1
ATOM 1961 O O . TYR A 1 228 ? 20.483 -2.695 -13.497 1.00 91.88 228 TYR A O 1
ATOM 1969 N N . ILE A 1 229 ? 20.402 -2.216 -15.681 1.00 93.44 229 ILE A N 1
ATOM 1970 C CA . ILE A 1 229 ? 21.774 -2.680 -15.940 1.00 93.44 229 ILE A CA 1
ATOM 1971 C C . ILE A 1 229 ? 22.775 -1.907 -15.073 1.00 93.44 229 ILE A C 1
ATOM 1973 O O . ILE A 1 229 ? 23.604 -2.515 -14.396 1.00 93.44 229 ILE A O 1
ATOM 1977 N N . ASN A 1 230 ? 22.675 -0.577 -15.054 1.00 92.56 230 ASN A N 1
ATOM 1978 C CA . ASN A 1 230 ? 23.560 0.271 -14.259 1.00 92.56 230 ASN A CA 1
ATOM 1979 C C . ASN A 1 230 ? 23.374 0.032 -12.759 1.00 92.56 230 ASN A C 1
ATOM 1981 O O . ASN A 1 230 ? 24.356 -0.096 -12.039 1.00 92.56 230 ASN A O 1
ATOM 1985 N N . CYS A 1 231 ? 22.136 -0.105 -12.286 1.00 92.00 231 CYS A N 1
ATOM 1986 C CA . CYS A 1 231 ? 21.854 -0.367 -10.880 1.00 92.00 231 CYS A CA 1
ATOM 1987 C C . CYS A 1 231 ? 22.468 -1.697 -10.407 1.00 92.00 231 CYS A C 1
ATOM 1989 O O . CYS A 1 231 ? 23.111 -1.718 -9.360 1.00 92.00 231 CYS A O 1
ATOM 1991 N N . VAL A 1 232 ? 22.364 -2.783 -11.188 1.00 94.50 232 VAL A N 1
ATOM 1992 C CA . VAL A 1 232 ? 23.051 -4.052 -10.864 1.00 94.50 232 VAL A CA 1
ATOM 1993 C C . VAL A 1 232 ? 24.567 -3.861 -10.809 1.00 94.50 232 VAL A C 1
ATOM 1995 O O . VAL A 1 232 ? 25.199 -4.329 -9.861 1.00 94.50 232 VAL A O 1
ATOM 1998 N N . LYS A 1 233 ? 25.147 -3.165 -11.798 1.00 93.31 233 LYS A N 1
ATOM 1999 C CA . LYS A 1 233 ? 26.589 -2.879 -11.838 1.00 93.31 233 LYS A CA 1
ATOM 2000 C C . LYS A 1 233 ? 27.042 -2.127 -10.591 1.00 93.31 233 LYS A C 1
ATOM 2002 O O . LYS A 1 233 ? 27.981 -2.573 -9.941 1.00 93.31 233 LYS A O 1
ATOM 2007 N N . GLU A 1 234 ? 26.356 -1.050 -10.220 1.00 93.69 234 GLU A N 1
ATOM 2008 C CA . GLU A 1 234 ? 26.699 -0.268 -9.029 1.00 93.69 234 GLU A CA 1
ATOM 2009 C C . GLU A 1 234 ? 26.552 -1.085 -7.740 1.00 93.69 234 GLU A C 1
ATOM 2011 O O . GLU A 1 234 ? 27.488 -1.142 -6.944 1.00 93.69 234 GLU A O 1
ATOM 2016 N N . LEU A 1 235 ? 25.438 -1.805 -7.561 1.00 94.44 235 LEU A N 1
ATOM 2017 C CA . LEU A 1 235 ? 25.237 -2.672 -6.391 1.00 94.44 235 LEU A CA 1
ATOM 2018 C C . LEU A 1 235 ? 26.317 -3.758 -6.274 1.00 94.44 235 LEU A C 1
ATOM 2020 O O . LEU A 1 235 ? 26.710 -4.128 -5.166 1.00 94.44 235 LEU A O 1
ATOM 2024 N N . SER A 1 236 ? 26.823 -4.262 -7.404 1.00 94.25 236 SER A N 1
ATOM 2025 C CA . SER A 1 236 ? 27.864 -5.295 -7.426 1.00 94.25 236 SER A CA 1
ATOM 2026 C C . SER A 1 236 ? 29.238 -4.808 -6.949 1.00 94.25 236 SER A C 1
ATOM 2028 O O . SER A 1 236 ? 30.008 -5.626 -6.444 1.00 94.25 236 SER A O 1
ATOM 2030 N N . LYS A 1 237 ? 29.526 -3.497 -7.048 1.00 93.50 237 LYS A N 1
ATOM 2031 C CA . LYS A 1 237 ? 30.782 -2.890 -6.562 1.00 93.50 237 LYS A CA 1
ATOM 2032 C C . LYS A 1 237 ? 30.880 -2.906 -5.032 1.00 93.50 237 LYS A C 1
ATOM 2034 O O . LYS A 1 237 ? 31.979 -2.982 -4.490 1.00 93.50 237 LYS A O 1
ATOM 2039 N N . GLY A 1 238 ? 29.740 -2.839 -4.339 1.00 91.19 238 GLY A N 1
ATOM 2040 C CA . GLY A 1 238 ? 29.654 -2.939 -2.881 1.00 91.19 238 GLY A CA 1
ATOM 2041 C C . GLY A 1 238 ? 29.736 -4.383 -2.369 1.00 91.19 238 GLY A C 1
ATOM 2042 O O . GLY A 1 238 ? 30.346 -5.259 -2.980 1.00 91.19 238 GLY A O 1
ATOM 2043 N N . ASN A 1 239 ? 29.088 -4.672 -1.235 1.00 93.38 239 ASN A N 1
ATOM 2044 C CA . ASN A 1 239 ? 28.919 -6.040 -0.725 1.00 93.38 239 ASN A CA 1
ATOM 2045 C C . ASN A 1 239 ? 27.433 -6.454 -0.740 1.00 93.38 239 ASN A C 1
ATOM 2047 O O . ASN A 1 239 ? 26.789 -6.475 0.316 1.00 93.38 239 ASN A O 1
ATOM 2051 N N . PRO A 1 240 ? 26.883 -6.814 -1.918 1.00 93.06 240 PRO A N 1
ATOM 2052 C CA . PRO A 1 240 ? 25.459 -7.117 -2.056 1.00 93.06 240 PRO A CA 1
ATOM 2053 C C . PRO A 1 240 ? 25.038 -8.357 -1.251 1.00 93.06 240 PRO A C 1
ATOM 2055 O O . PRO A 1 240 ? 23.890 -8.459 -0.824 1.00 93.06 240 PRO A O 1
ATOM 2058 N N . PHE A 1 241 ? 25.965 -9.284 -0.971 1.00 95.38 241 PHE A N 1
ATOM 2059 C CA . PHE A 1 241 ? 25.696 -10.449 -0.125 1.00 95.38 241 PHE A CA 1
ATOM 2060 C C . PHE A 1 241 ? 25.476 -10.058 1.342 1.00 95.38 241 PHE A C 1
ATOM 2062 O O . PHE A 1 241 ? 24.503 -10.502 1.958 1.00 95.38 241 PHE A O 1
ATOM 2069 N N . LYS A 1 242 ? 26.354 -9.213 1.902 1.00 94.69 242 LYS A N 1
ATOM 2070 C CA . LYS A 1 242 ? 26.212 -8.705 3.276 1.00 94.69 242 LYS A CA 1
ATOM 2071 C C . LYS A 1 242 ? 24.900 -7.942 3.430 1.00 94.69 242 LYS A C 1
ATOM 2073 O O . LYS A 1 242 ? 24.147 -8.215 4.361 1.00 94.69 242 LYS A O 1
ATOM 2078 N N . GLU A 1 243 ? 24.590 -7.065 2.482 1.00 93.62 243 GLU A N 1
ATOM 2079 C CA . GLU A 1 243 ? 23.353 -6.289 2.510 1.00 93.62 243 GLU A CA 1
ATOM 2080 C C . GLU A 1 243 ? 22.098 -7.176 2.429 1.00 93.62 243 GLU A C 1
ATOM 2082 O O . GLU A 1 243 ? 21.155 -7.013 3.211 1.00 93.62 243 GLU A O 1
ATOM 2087 N N . LEU A 1 244 ? 22.104 -8.182 1.546 1.00 92.62 244 LEU A N 1
ATOM 2088 C CA . LEU A 1 244 ? 21.029 -9.171 1.451 1.00 92.62 244 LEU A CA 1
ATOM 2089 C C . LEU A 1 244 ? 20.859 -9.949 2.768 1.00 92.62 244 LEU A C 1
ATOM 2091 O O . LEU A 1 244 ? 19.731 -10.145 3.230 1.00 92.62 244 LEU A O 1
ATOM 2095 N N . LYS A 1 245 ? 21.966 -10.353 3.407 1.00 94.00 245 LYS A N 1
ATOM 2096 C CA . LYS A 1 245 ? 21.962 -11.046 4.706 1.00 94.00 245 LYS A CA 1
ATOM 2097 C C . LYS A 1 245 ? 21.370 -10.170 5.812 1.00 94.00 245 LYS A C 1
ATOM 2099 O O . LYS A 1 245 ? 20.530 -10.645 6.577 1.00 94.00 245 LYS A O 1
ATOM 2104 N N . GLU A 1 246 ? 21.755 -8.899 5.884 1.00 92.56 246 GLU A N 1
ATOM 2105 C CA . GLU A 1 246 ? 21.234 -7.944 6.871 1.00 92.56 246 GLU A CA 1
ATOM 2106 C C . GLU A 1 246 ? 19.737 -7.679 6.680 1.00 92.56 246 GLU A C 1
ATOM 2108 O O . GLU A 1 246 ? 18.966 -7.706 7.645 1.00 92.56 246 GLU A O 1
ATOM 2113 N N . MET A 1 247 ? 19.300 -7.493 5.433 1.00 88.25 247 MET A N 1
ATOM 2114 C CA . MET A 1 247 ? 17.886 -7.358 5.080 1.00 88.25 247 MET A CA 1
ATOM 2115 C C . MET A 1 247 ? 17.066 -8.583 5.508 1.00 88.25 247 MET A C 1
ATOM 2117 O O . MET A 1 247 ? 15.983 -8.435 6.091 1.00 88.25 247 MET A O 1
ATOM 2121 N N . ASN A 1 248 ? 17.578 -9.784 5.239 1.00 89.06 248 ASN A N 1
ATOM 2122 C CA . ASN A 1 248 ? 16.915 -11.028 5.614 1.00 89.06 248 ASN A CA 1
ATOM 2123 C C . ASN A 1 248 ? 16.862 -11.200 7.136 1.00 89.06 248 ASN A C 1
ATOM 2125 O O . ASN A 1 248 ? 15.809 -11.563 7.656 1.00 89.06 248 ASN A O 1
ATOM 2129 N N . LYS A 1 249 ? 17.937 -10.855 7.860 1.00 90.88 249 LYS A N 1
ATOM 2130 C CA . LYS A 1 249 ? 17.978 -10.899 9.332 1.00 90.88 249 LYS A CA 1
ATOM 2131 C C . LYS A 1 249 ? 16.943 -9.964 9.960 1.00 90.88 249 LYS A C 1
ATOM 2133 O O . LYS A 1 249 ? 16.170 -10.404 10.805 1.00 90.88 249 LYS A O 1
ATOM 2138 N N . LYS A 1 250 ? 16.863 -8.705 9.509 1.00 85.69 250 LYS A N 1
ATOM 2139 C CA . LYS A 1 250 ? 15.850 -7.743 9.994 1.00 85.69 250 LYS A CA 1
ATOM 2140 C C . LYS A 1 250 ? 14.424 -8.260 9.773 1.00 85.69 250 LYS A C 1
ATOM 2142 O O . LYS A 1 250 ? 13.593 -8.189 10.672 1.00 85.69 250 LYS A O 1
ATOM 2147 N N . THR A 1 251 ? 14.165 -8.839 8.598 1.00 85.44 251 THR A N 1
ATOM 2148 C CA . THR A 1 251 ? 12.855 -9.425 8.263 1.00 85.44 251 THR A CA 1
ATOM 2149 C C . THR A 1 251 ? 12.538 -10.648 9.131 1.00 85.44 251 THR A C 1
ATOM 2151 O O . THR A 1 251 ? 11.405 -10.811 9.575 1.00 85.44 251 THR A O 1
ATOM 2154 N N . ALA A 1 252 ? 13.525 -11.513 9.379 1.00 87.50 252 ALA A N 1
ATOM 2155 C CA . ALA A 1 252 ? 13.360 -12.702 10.210 1.00 87.50 252 ALA A CA 1
ATOM 2156 C C . ALA A 1 252 ? 13.067 -12.343 11.672 1.00 87.50 252 ALA A C 1
ATOM 2158 O O . ALA A 1 252 ? 12.158 -12.927 12.257 1.00 87.50 252 ALA A O 1
ATOM 2159 N N . ASN A 1 253 ? 13.773 -11.352 12.224 1.00 87.75 253 ASN A N 1
ATOM 2160 C CA . ASN A 1 253 ? 13.540 -10.869 13.585 1.00 87.75 253 ASN A CA 1
ATOM 2161 C C . ASN A 1 253 ? 12.123 -10.307 13.735 1.00 87.75 253 ASN A C 1
ATOM 2163 O O . ASN A 1 253 ? 11.367 -10.813 14.553 1.00 87.75 253 ASN A O 1
ATOM 2167 N N . SER A 1 254 ? 11.706 -9.388 12.855 1.00 84.94 254 SER A N 1
ATOM 2168 C CA . SER A 1 254 ? 10.346 -8.827 12.899 1.00 84.94 254 SER A CA 1
ATOM 2169 C C . SER A 1 254 ? 9.256 -9.906 12.817 1.00 84.94 254 SER A C 1
ATOM 2171 O O . SER A 1 254 ? 8.261 -9.843 13.535 1.00 84.94 254 SER A O 1
ATOM 2173 N N . ARG A 1 255 ? 9.456 -10.948 11.996 1.00 86.50 255 ARG A N 1
ATOM 2174 C CA . ARG A 1 255 ? 8.532 -12.093 11.925 1.00 86.50 255 ARG A CA 1
ATOM 2175 C C . ARG A 1 255 ? 8.536 -12.942 13.191 1.00 86.50 255 ARG A C 1
ATOM 2177 O O . ARG A 1 255 ? 7.489 -13.475 13.550 1.00 86.50 255 ARG A O 1
ATOM 2184 N N . LYS A 1 256 ? 9.696 -13.123 13.824 1.00 89.62 256 LYS A N 1
ATOM 2185 C CA . LYS A 1 256 ? 9.821 -13.848 15.093 1.00 89.62 256 LYS A CA 1
ATOM 2186 C C . LYS A 1 256 ? 9.075 -13.100 16.196 1.00 89.62 256 LYS A C 1
ATOM 2188 O O . LYS A 1 256 ? 8.276 -13.726 16.884 1.00 89.62 256 LYS A O 1
ATOM 2193 N N . ASP A 1 257 ? 9.270 -11.789 16.290 1.00 87.62 257 ASP A N 1
ATOM 2194 C CA . ASP A 1 257 ? 8.609 -10.932 17.280 1.00 87.62 257 ASP A CA 1
ATOM 2195 C C . ASP A 1 257 ? 7.092 -10.937 17.072 1.00 87.62 257 ASP A C 1
ATOM 2197 O O . ASP A 1 257 ? 6.336 -11.172 18.013 1.00 87.62 257 ASP A O 1
ATOM 2201 N N . TYR A 1 258 ? 6.644 -10.814 15.817 1.00 87.69 258 TYR A N 1
ATOM 2202 C CA . TYR A 1 258 ? 5.230 -10.928 15.466 1.00 87.69 258 TYR A CA 1
ATOM 2203 C C . TYR A 1 258 ? 4.651 -12.293 15.857 1.00 87.69 258 TYR A C 1
ATOM 2205 O O . TYR A 1 258 ? 3.637 -12.352 16.543 1.00 87.69 258 TYR A O 1
ATOM 2213 N N . LYS A 1 259 ? 5.302 -13.406 15.495 1.00 87.69 259 LYS A N 1
ATOM 2214 C CA . LYS A 1 259 ? 4.839 -14.753 15.879 1.00 87.69 259 LYS A CA 1
ATOM 2215 C C . LYS A 1 259 ? 4.791 -14.947 17.393 1.00 87.69 259 LYS A C 1
ATOM 2217 O O . LYS A 1 259 ? 3.840 -15.541 17.888 1.00 87.69 259 LYS A O 1
ATOM 2222 N N . ALA A 1 260 ? 5.795 -14.452 18.115 1.00 87.44 260 ALA A N 1
ATOM 2223 C CA . ALA A 1 260 ? 5.843 -14.541 19.568 1.00 87.44 260 ALA A CA 1
ATOM 2224 C C . ALA A 1 260 ? 4.710 -13.738 20.221 1.00 87.44 260 ALA A C 1
ATOM 2226 O O . ALA A 1 260 ? 4.111 -14.218 21.180 1.00 87.44 260 ALA A O 1
ATOM 2227 N N . PHE A 1 261 ? 4.394 -12.553 19.693 1.00 86.69 261 PHE A N 1
ATOM 2228 C CA . PHE A 1 261 ? 3.248 -11.761 20.136 1.00 86.69 261 PHE A CA 1
ATOM 2229 C C . PHE A 1 261 ? 1.926 -12.488 19.861 1.00 86.69 261 PHE A C 1
ATOM 2231 O O . PHE A 1 261 ? 1.141 -12.697 20.780 1.00 86.69 261 PHE A O 1
ATOM 2238 N N . ILE A 1 262 ? 1.716 -12.956 18.624 1.00 84.56 262 ILE A N 1
ATOM 2239 C CA . ILE A 1 262 ? 0.507 -13.701 18.246 1.00 84.56 262 ILE A CA 1
ATOM 2240 C C . ILE A 1 262 ? 0.302 -14.922 19.147 1.00 84.56 262 ILE A C 1
ATOM 2242 O O . ILE A 1 262 ? -0.806 -15.102 19.637 1.00 84.56 262 ILE A O 1
ATOM 2246 N N . GLY A 1 263 ? 1.360 -15.696 19.423 1.00 83.44 263 GLY A N 1
ATOM 2247 C CA . GLY A 1 263 ? 1.304 -16.868 20.306 1.00 83.44 263 GLY A CA 1
ATOM 2248 C C . GLY A 1 263 ? 0.898 -16.540 21.749 1.00 83.44 263 GLY A C 1
ATOM 2249 O O . GLY A 1 263 ? 0.155 -17.291 22.372 1.00 83.44 263 GLY A O 1
ATOM 2250 N N . ARG A 1 264 ? 1.325 -15.391 22.290 1.00 81.25 264 ARG A N 1
ATOM 2251 C CA . ARG A 1 264 ? 0.906 -14.933 23.633 1.00 81.25 264 ARG A CA 1
ATOM 2252 C C . ARG A 1 264 ? -0.525 -14.400 23.651 1.00 81.25 264 ARG A C 1
ATOM 2254 O O . ARG A 1 264 ? -1.208 -14.493 24.667 1.00 81.25 264 ARG A O 1
ATOM 2261 N N . SER A 1 265 ? -0.970 -13.830 22.537 1.00 79.19 265 SER A N 1
ATOM 2262 C CA . SER A 1 265 ? -2.268 -13.169 22.405 1.00 79.19 265 SER A CA 1
ATOM 2263 C C . SER A 1 265 ? -3.316 -14.032 21.694 1.00 79.19 265 SER A C 1
ATOM 2265 O O . SER A 1 265 ? -4.338 -13.496 21.275 1.00 79.19 265 SER A O 1
ATOM 2267 N N . GLU A 1 266 ? -3.126 -15.355 21.577 1.00 72.19 266 GLU A N 1
ATOM 2268 C CA . GLU A 1 266 ? -4.054 -16.258 20.862 1.00 72.19 266 GLU A CA 1
ATOM 2269 C C . GLU A 1 266 ? -5.490 -16.218 21.400 1.00 72.19 266 GLU A C 1
ATOM 2271 O O . GLU A 1 266 ? -6.449 -16.449 20.658 1.00 72.19 266 GLU A O 1
ATOM 2276 N N . ARG A 1 267 ? -5.651 -15.866 22.681 1.00 72.88 267 ARG A N 1
ATOM 2277 C CA . ARG A 1 267 ? -6.959 -15.670 23.323 1.00 72.88 267 ARG A CA 1
ATOM 2278 C C . ARG A 1 267 ? -7.685 -14.404 22.837 1.00 72.88 267 ARG A C 1
ATOM 2280 O O . ARG A 1 267 ? -8.902 -14.338 22.937 1.00 72.88 267 ARG A O 1
ATOM 2287 N N . ASN A 1 268 ? -6.973 -13.4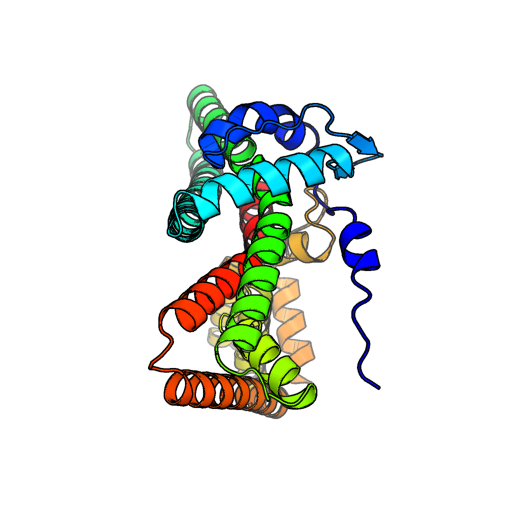52 22.229 1.00 85.56 268 ASN A N 1
ATOM 2288 C CA . ASN A 1 268 ? -7.481 -12.158 21.762 1.00 85.56 268 ASN A CA 1
ATOM 2289 C C . ASN A 1 268 ? -7.490 -12.075 20.228 1.00 85.56 268 ASN A C 1
ATOM 2291 O O . ASN A 1 268 ? -6.845 -11.221 19.612 1.00 85.56 268 ASN A O 1
ATOM 2295 N N . LYS A 1 269 ? -8.243 -12.983 19.593 1.00 87.31 269 LYS A N 1
ATOM 2296 C CA . LYS A 1 269 ? -8.346 -13.082 18.124 1.00 87.31 269 LYS A CA 1
ATOM 2297 C C . LYS A 1 269 ? -8.813 -11.785 17.458 1.00 87.31 269 LYS A C 1
ATOM 2299 O O . LYS A 1 269 ? -8.414 -11.514 16.328 1.00 87.31 269 LYS A O 1
ATOM 2304 N N . ASP A 1 270 ? -9.629 -10.996 18.150 1.00 89.31 270 ASP A N 1
ATOM 2305 C CA . ASP A 1 270 ? -10.138 -9.722 17.645 1.00 89.31 270 ASP A CA 1
ATOM 2306 C C . ASP A 1 270 ? -9.022 -8.676 17.483 1.00 89.31 270 ASP A C 1
ATOM 2308 O O . ASP A 1 270 ? -8.801 -8.189 16.375 1.00 89.31 270 ASP A O 1
ATOM 2312 N N . LEU A 1 271 ? -8.214 -8.445 18.528 1.00 91.88 271 LEU A N 1
ATOM 2313 C CA . LEU A 1 271 ? -7.037 -7.562 18.484 1.00 91.88 271 LEU A CA 1
ATOM 2314 C C . LEU A 1 271 ? -6.083 -7.940 17.342 1.00 91.88 271 LEU A C 1
ATOM 2316 O O . LEU A 1 271 ? -5.622 -7.084 16.583 1.00 91.88 271 LEU A O 1
ATOM 2320 N N . ILE A 1 272 ? -5.816 -9.240 17.195 1.00 90.88 272 ILE A N 1
ATOM 2321 C CA . ILE A 1 272 ? -4.971 -9.773 16.120 1.00 90.88 272 ILE A CA 1
ATOM 2322 C C . ILE A 1 272 ? -5.578 -9.460 14.748 1.00 90.88 272 ILE A C 1
ATOM 2324 O O . ILE A 1 272 ? -4.865 -9.049 13.827 1.00 90.88 272 ILE A O 1
ATOM 2328 N N . ASN A 1 273 ? -6.889 -9.647 14.594 1.00 91.69 273 ASN A N 1
ATOM 2329 C CA . ASN A 1 273 ? -7.579 -9.388 13.338 1.00 91.69 273 ASN A CA 1
ATOM 2330 C C . ASN A 1 273 ? -7.595 -7.892 12.986 1.00 91.69 273 ASN A C 1
ATOM 2332 O O . ASN A 1 273 ? -7.308 -7.548 11.838 1.00 91.69 273 ASN A O 1
ATOM 2336 N N . ILE A 1 274 ? -7.850 -7.010 13.955 1.00 93.50 274 ILE A N 1
ATOM 2337 C CA . ILE A 1 274 ? -7.795 -5.550 13.775 1.00 93.50 274 ILE A CA 1
ATOM 2338 C C . ILE A 1 274 ? -6.380 -5.129 13.364 1.00 93.50 274 ILE A C 1
ATOM 2340 O O . ILE A 1 274 ? -6.219 -4.417 12.372 1.00 93.50 274 ILE A O 1
ATOM 2344 N N . GLY A 1 275 ? -5.347 -5.641 14.043 1.00 93.81 275 GLY A N 1
ATOM 2345 C CA . GLY A 1 275 ? -3.947 -5.411 13.677 1.00 93.81 275 GLY A CA 1
ATOM 2346 C C . GLY A 1 275 ? -3.622 -5.861 12.254 1.00 93.81 275 GLY A C 1
ATOM 2347 O O . GLY A 1 275 ? -3.025 -5.113 11.481 1.00 93.81 275 GLY A O 1
ATOM 2348 N N . ARG A 1 276 ? -4.087 -7.049 11.850 1.00 93.94 276 ARG A N 1
ATOM 2349 C CA . ARG A 1 276 ? -3.935 -7.540 10.472 1.00 93.94 276 ARG A CA 1
ATOM 2350 C C . ARG A 1 276 ? -4.599 -6.602 9.462 1.00 93.94 276 ARG A C 1
ATOM 2352 O O . ARG A 1 276 ? -3.989 -6.293 8.442 1.00 93.94 276 ARG A O 1
ATOM 2359 N N . ILE A 1 277 ? -5.826 -6.151 9.722 1.00 95.06 277 ILE A N 1
ATOM 2360 C CA . ILE A 1 277 ? -6.543 -5.220 8.836 1.00 95.06 277 ILE A CA 1
ATOM 2361 C C . ILE A 1 277 ? -5.792 -3.883 8.760 1.00 95.06 277 ILE A C 1
ATOM 2363 O O . ILE A 1 277 ? -5.588 -3.362 7.663 1.00 95.06 277 ILE A O 1
ATOM 2367 N N . LEU A 1 278 ? -5.311 -3.362 9.890 1.00 95.12 278 LEU A N 1
ATOM 2368 C CA . LEU A 1 278 ? -4.520 -2.135 9.938 1.00 95.12 278 LEU A CA 1
ATOM 2369 C C . LEU A 1 278 ? -3.243 -2.244 9.098 1.00 95.12 278 LEU A C 1
ATOM 2371 O O . LEU A 1 278 ? -2.974 -1.353 8.295 1.00 95.12 278 LEU A O 1
ATOM 2375 N N . GLN A 1 279 ? -2.485 -3.339 9.210 1.00 93.44 279 GLN A N 1
ATOM 2376 C CA . GLN A 1 279 ? -1.293 -3.553 8.380 1.00 93.44 279 GLN A CA 1
ATOM 2377 C C . GLN A 1 279 ? -1.619 -3.509 6.881 1.00 93.44 279 GLN A C 1
ATOM 2379 O O . GLN A 1 279 ? -0.840 -2.976 6.092 1.00 93.44 279 GLN A O 1
ATOM 2384 N N . GLU A 1 280 ? -2.777 -4.019 6.462 1.00 93.94 280 GLU A N 1
ATOM 2385 C CA . GLU A 1 280 ? -3.204 -3.931 5.062 1.00 93.94 280 GLU A CA 1
ATOM 2386 C C . GLU A 1 280 ? -3.537 -2.491 4.646 1.00 93.94 280 GLU A C 1
ATOM 2388 O O . GLU A 1 280 ? -3.165 -2.073 3.549 1.00 93.94 280 GLU A O 1
ATOM 2393 N N . TYR A 1 281 ? -4.158 -1.691 5.516 1.00 93.06 281 TYR A N 1
ATOM 2394 C CA . TYR A 1 281 ? -4.397 -0.268 5.243 1.00 93.06 281 TYR A CA 1
ATOM 2395 C C . TYR A 1 281 ? -3.107 0.564 5.237 1.00 93.06 281 TYR A C 1
ATOM 2397 O O . TYR A 1 281 ? -2.939 1.425 4.367 1.00 93.06 281 TYR A O 1
ATOM 2405 N N . ILE A 1 282 ? -2.149 0.251 6.114 1.00 90.25 282 ILE A N 1
ATOM 2406 C CA . ILE A 1 282 ? -0.802 0.833 6.072 1.00 90.25 282 ILE A CA 1
ATOM 2407 C C . ILE A 1 282 ? -0.118 0.447 4.754 1.00 90.25 282 ILE A C 1
ATOM 2409 O O . ILE A 1 282 ? 0.514 1.291 4.123 1.00 90.25 282 ILE A O 1
ATOM 2413 N N . PHE A 1 283 ? -0.273 -0.790 4.276 1.00 88.81 283 PHE A N 1
ATOM 2414 C CA . PHE A 1 283 ? 0.258 -1.210 2.975 1.00 88.81 283 PHE A CA 1
ATOM 2415 C C . PHE A 1 283 ? -0.422 -0.469 1.809 1.00 88.81 283 PHE A C 1
ATOM 2417 O O . PHE A 1 283 ? 0.244 -0.051 0.855 1.00 88.81 283 PHE A O 1
ATOM 2424 N N . LEU A 1 284 ? -1.733 -0.223 1.906 1.00 88.00 284 LEU A N 1
ATOM 2425 C CA . LEU A 1 284 ? -2.490 0.575 0.939 1.00 88.00 284 LEU A CA 1
ATOM 2426 C C . LEU A 1 284 ? -2.039 2.040 0.854 1.00 88.00 284 LEU A C 1
ATOM 2428 O O . LEU A 1 284 ? -2.351 2.676 -0.157 1.00 88.00 284 LEU A O 1
ATOM 2432 N N . ARG A 1 285 ? -1.273 2.568 1.828 1.00 81.12 285 ARG A N 1
ATOM 2433 C CA . ARG A 1 285 ? -0.571 3.870 1.714 1.00 81.12 285 ARG A CA 1
ATOM 2434 C C . ARG A 1 285 ? 0.193 3.992 0.412 1.00 81.12 285 ARG A C 1
ATOM 2436 O O . ARG A 1 285 ? 0.066 4.980 -0.303 1.00 81.12 285 ARG A O 1
ATOM 2443 N N . THR A 1 286 ? 0.953 2.952 0.104 1.00 78.75 286 THR A N 1
ATOM 2444 C CA . THR A 1 286 ? 1.797 2.904 -1.084 1.00 78.75 286 THR A CA 1
ATOM 2445 C C . THR A 1 286 ? 1.081 2.197 -2.227 1.00 78.75 286 THR A C 1
ATOM 2447 O O . THR A 1 286 ? 1.047 2.716 -3.341 1.00 78.75 286 THR A O 1
ATOM 2450 N N . ALA A 1 287 ? 0.429 1.061 -1.959 1.00 83.25 287 ALA A N 1
ATOM 2451 C CA . ALA A 1 287 ? -0.130 0.221 -3.018 1.00 83.25 287 ALA A CA 1
ATOM 2452 C C . ALA A 1 287 ? -1.233 0.909 -3.844 1.00 83.25 287 ALA A C 1
ATOM 2454 O O . ALA A 1 287 ? -1.371 0.616 -5.030 1.00 83.25 287 ALA A O 1
ATOM 2455 N N . ARG A 1 288 ? -2.009 1.843 -3.267 1.00 83.75 288 ARG A N 1
ATOM 2456 C CA . ARG A 1 288 ? -3.018 2.582 -4.047 1.00 83.75 288 ARG A CA 1
ATOM 2457 C C . ARG A 1 288 ? -2.383 3.494 -5.100 1.00 83.75 288 ARG A C 1
ATOM 2459 O O . ARG A 1 288 ? -2.861 3.527 -6.229 1.00 83.75 288 ARG A O 1
ATOM 2466 N N . GLY A 1 289 ? -1.297 4.181 -4.737 1.00 78.44 289 GLY A N 1
ATOM 2467 C CA . GLY A 1 289 ? -0.540 5.037 -5.645 1.00 78.44 289 GLY A CA 1
ATOM 2468 C C . GLY A 1 289 ? 0.146 4.199 -6.711 1.00 78.44 289 GLY A C 1
ATOM 2469 O O . GLY A 1 289 ? 0.086 4.531 -7.887 1.00 78.44 289 GLY A O 1
ATOM 2470 N N . GLU A 1 290 ? 0.682 3.038 -6.325 1.00 80.62 290 GLU A N 1
ATOM 2471 C CA . GLU A 1 290 ? 1.219 2.057 -7.270 1.00 80.62 290 GLU A CA 1
ATOM 2472 C C . GLU A 1 290 ? 0.168 1.602 -8.300 1.00 80.62 290 GLU A C 1
ATOM 2474 O O . GLU A 1 290 ? 0.486 1.528 -9.485 1.00 80.62 290 GLU A O 1
ATOM 2479 N N . TYR A 1 291 ? -1.085 1.334 -7.899 1.00 84.62 291 TYR A N 1
ATOM 2480 C CA . TYR A 1 291 ? -2.152 0.988 -8.852 1.00 84.62 291 TYR A CA 1
ATOM 2481 C C . TYR A 1 291 ? -2.437 2.117 -9.839 1.00 84.62 291 TYR A C 1
ATOM 2483 O O . TYR A 1 291 ? -2.555 1.853 -11.035 1.00 84.62 291 TYR A O 1
ATOM 2491 N N . ILE A 1 292 ? -2.536 3.353 -9.346 1.00 79.50 292 ILE A N 1
ATOM 2492 C CA . ILE A 1 292 ? -2.808 4.538 -10.163 1.00 79.50 292 ILE A CA 1
ATOM 2493 C C . ILE A 1 292 ? -1.662 4.768 -11.150 1.00 79.50 292 ILE A C 1
ATOM 2495 O O . ILE A 1 292 ? -1.882 4.756 -12.358 1.00 79.50 292 ILE A O 1
ATOM 2499 N N . VAL A 1 293 ? -0.432 4.889 -10.649 1.00 77.19 293 VAL A N 1
ATOM 2500 C CA . VAL A 1 293 ? 0.759 5.183 -11.456 1.00 77.19 293 VAL A CA 1
ATOM 2501 C C . VAL A 1 293 ? 1.009 4.089 -12.484 1.00 77.19 293 VAL A C 1
ATOM 2503 O O . VAL A 1 293 ? 1.215 4.387 -13.659 1.00 77.19 293 VAL A O 1
ATOM 2506 N N . ARG A 1 294 ? 0.929 2.814 -12.083 1.00 78.56 294 ARG A N 1
ATOM 2507 C CA . ARG A 1 294 ? 1.082 1.702 -13.024 1.00 78.56 294 ARG A CA 1
ATOM 2508 C C . ARG A 1 294 ? 0.034 1.768 -14.127 1.00 78.56 294 ARG A C 1
ATOM 2510 O O . ARG A 1 294 ? 0.370 1.581 -15.288 1.00 78.56 294 ARG A O 1
ATOM 2517 N N . ALA A 1 295 ? -1.217 2.052 -13.778 1.00 78.88 295 ALA A N 1
ATOM 2518 C CA . ALA A 1 295 ? -2.279 2.162 -14.764 1.00 78.88 295 ALA A CA 1
ATOM 2519 C C . ALA A 1 295 ? -2.098 3.381 -15.687 1.00 78.88 295 ALA A C 1
ATOM 2521 O O . ALA A 1 295 ? -2.399 3.292 -16.869 1.00 78.88 295 ALA A O 1
ATOM 2522 N N . MET A 1 296 ? -1.582 4.505 -15.188 1.00 75.25 296 MET A N 1
ATOM 2523 C CA . MET A 1 296 ? -1.300 5.690 -16.006 1.00 75.25 296 MET A CA 1
ATOM 2524 C C . MET A 1 296 ? -0.130 5.473 -16.965 1.00 75.25 296 MET A C 1
ATOM 2526 O O . MET A 1 296 ? -0.255 5.783 -18.143 1.00 75.25 296 MET A O 1
ATOM 2530 N N . ILE A 1 297 ? 0.977 4.892 -16.495 1.00 72.25 297 ILE A N 1
ATOM 2531 C CA . ILE A 1 297 ? 2.123 4.575 -17.358 1.00 72.25 297 ILE A CA 1
ATOM 2532 C C . ILE A 1 297 ? 1.731 3.546 -18.411 1.00 72.25 297 ILE A C 1
ATOM 2534 O O . ILE A 1 297 ? 2.150 3.664 -19.556 1.00 72.25 297 ILE A O 1
ATOM 2538 N N . SER A 1 298 ? 0.923 2.551 -18.041 1.00 71.06 298 SER A N 1
ATOM 2539 C CA . SER A 1 298 ? 0.402 1.593 -19.011 1.00 71.06 298 SER A CA 1
ATOM 2540 C C . SER A 1 298 ? -0.545 2.243 -20.032 1.00 71.06 298 SER A C 1
ATOM 2542 O O . SER A 1 298 ? -0.718 1.705 -21.112 1.00 71.06 298 SER A O 1
ATOM 2544 N N . ALA A 1 299 ? -1.195 3.363 -19.719 1.00 62.38 299 ALA A N 1
ATOM 2545 C CA . ALA A 1 299 ? -2.126 4.026 -20.634 1.00 62.38 299 ALA A CA 1
ATOM 2546 C C . ALA A 1 299 ? -1.492 5.159 -21.469 1.00 62.38 299 ALA A C 1
ATOM 2548 O O . ALA A 1 299 ? -2.193 5.711 -22.317 1.00 62.38 299 ALA A O 1
ATOM 2549 N N . LYS A 1 300 ? -0.221 5.508 -21.218 1.00 62.81 300 LYS A N 1
ATOM 2550 C CA . LYS A 1 300 ? 0.561 6.480 -21.999 1.00 62.81 300 LYS A CA 1
ATOM 2551 C C . LYS A 1 300 ? 0.982 5.879 -23.339 1.00 62.81 300 LYS A C 1
ATOM 2553 O O . LYS A 1 300 ? 0.893 6.618 -24.340 1.00 62.81 300 LYS A O 1
#

Foldseek 3Di:
DPPPPPVVVVVVPQQLDDDQVLLVLLLVLLCVLLVWPAGQDDFDDDDRGTDGDPVSLVVLLVRNLVVCVVPVCSLVVSLVSLVVLLVVLLVLLLVLLVCVVPDDPVVNVVSVVVNSVSSSNNSSLSPSLVSLLVSLLVVLLVVCCVVCVPDDPVVSVLLSCLLQDALDDDLVRVLVLLLLVLLVVCLVPPDDPVSLVSLVVSCVVQQLVQCLVPRLDLPGGGHDSVNSVVSSVVSNVDCSVVVSVVVVVVSVVSVVSSVVSCVVCVVPVVSNVSSVSSSSSVSSNRVSSVSSSSSSNSND

Secondary structure (DSSP, 8-state):
------THHHHSS------HHHHHHHGGGHHHHH-SS---S-EEEETTEEEE-HHHHHHHHHHHHHHHHH-TTHHHHHHHHHHHHHHHHHHHHHHHHHHHTT--HHHHHHHHHHHHHHHHHHTTHHHHHHHHHHHHHHHHHHHHHHH-TT--HHHHHHHHHHHHS--SPPHHHHHHHHHHHHHHHHHHH-S-HHHHHHHHHHHHHHTTHHHHTTTS-TTSPPPPHHHHHHHHHHHHHS-HHHHHHHHHHHHHHHHHHHHHHHHHTTT-HHHHHHHHHHHHHHHHHHHHHHHHHHHHHHH-

Sequence (300 aa):
MINKIKWFKLIERKAETLIVYQIAAGRRYYDEMLEIKFKPRNIKHENWWYYLDANEMKQEYIALKQTYEKEPKFFEKLLKKIHKQGKKLVKLADQIIKKVKTADKNKLRVVFEKYNTALEKFAPVTWVTFTIEKILSDEIKKRLEEIYPNLSEEDFNNYFLILTTLQKKSATRLEYETMLKIAVEYRRHSLTSEISRKIKKVYDKFYWLGAVKVGWTYLAEPYNLKYYINCVKELSKGNPFKELKEMNKKTANSRKDYKAFIGRSERNKDLINIGRILQEYIFLRTARGEYIVRAMISAK

Organism: NCBI:txid1974834

pLDDT: mean 82.5, std 16.81, range [24.02, 97.06]

Radius of gyration: 21.78 Å; chains: 1; bounding box: 54×41×69 Å